Protein AF-A0A356F4P8-F1 (afdb_monomer)

Foldseek 3Di:
DPVVVVVCCVVVVVVVVVVVVVVVVLVVVLVQVQLLVVVCVVCVVVVQPPPPDQWCVVVCVVVVSGDPCWDDPDRAWIQHVQRWTKGWGWPVVDVPIKIKIWTQACHWDADPVRDTFSLRQDLPSQLCCLPPPCLVCLQVWQKKAWDKDCVPPPDDTQIEGRPVNQDDDPHRRSPPDDSVNSSVRSPPGPRNPIRIIIMTMD

Secondary structure (DSSP, 8-state):
--HHHHHHHHHHHHHHHHHHHHHHHHHHHHHHHHHHHHHHHHTHHHHHT-TT-SB-HHHHHHTT-S-TT-EE-SSSEEE-TTS-EEEEEE-TTSSS--EEEEEETT--EE-TTS-EE-TT--HHHHHHHIIIIITTTTTT-SEEEEEE--TTS----PEEE-GGG--STT--BGGG--HHHHHHHHH---TTT--EEEEEE-

Sequence (202 aa):
GVLAIIGVLSVGGIAGYSQAMEKWKVNKLVSEYSLLIHGLIEHYDALLKQTDTSYIAQYVLDLGLVPETWKLFNERYLSDSSNNLVQIFINASSTPYHMTVDFNLGGMTDDDNGNHISSAFSEKTCRKIFSNLVYPLHNLIRYTMVYRSTNGKNDTFTVYTGDAYCHKENSKCLSSITVAEIHNICKTCDKTTQRCNVTIGF

Structure (mmCIF, N/CA/C/O backbone):
data_AF-A0A356F4P8-F1
#
_entry.id   AF-A0A356F4P8-F1
#
loop_
_atom_site.group_PDB
_atom_site.id
_atom_site.type_symbol
_atom_site.label_atom_id
_atom_site.label_alt_id
_atom_site.label_comp_id
_atom_site.label_asym_id
_atom_site.label_entity_id
_atom_site.label_seq_id
_atom_site.pdbx_PDB_ins_code
_atom_site.Cartn_x
_atom_site.Cartn_y
_atom_site.Cartn_z
_atom_site.occupancy
_atom_site.B_iso_or_equiv
_atom_site.auth_seq_id
_atom_site.auth_comp_id
_atom_site.auth_asym_id
_atom_site.auth_atom_id
_atom_site.pdbx_PDB_model_num
ATOM 1 N N . GLY A 1 1 ? -40.749 -16.810 28.997 1.00 53.31 1 GLY A N 1
ATOM 2 C CA . GLY A 1 1 ? -39.554 -17.587 28.610 1.00 53.31 1 GLY A CA 1
ATOM 3 C C . GLY A 1 1 ? -39.099 -17.352 27.175 1.00 53.31 1 GLY A C 1
ATOM 4 O O . GLY A 1 1 ? -37.915 -17.162 26.967 1.00 53.31 1 GLY A O 1
ATOM 5 N N . VAL A 1 2 ? -40.003 -17.346 26.186 1.00 51.69 2 VAL A N 1
ATOM 6 C CA . VAL A 1 2 ? -39.641 -17.385 24.749 1.00 51.69 2 VAL A CA 1
ATOM 7 C C . VAL A 1 2 ? -39.240 -16.021 24.148 1.00 51.69 2 VAL A C 1
ATOM 9 O O . VAL A 1 2 ? -38.419 -15.976 23.237 1.00 51.69 2 VAL A O 1
ATOM 12 N N . LEU A 1 3 ? -39.718 -14.894 24.694 1.00 43.00 3 LEU A N 1
ATOM 13 C CA . LEU A 1 3 ? -39.383 -13.552 24.179 1.00 43.00 3 LEU A CA 1
ATOM 14 C C . LEU A 1 3 ? -37.908 -13.148 24.359 1.00 43.00 3 LEU A C 1
ATOM 16 O O . LEU A 1 3 ? -37.378 -12.406 23.536 1.00 43.00 3 LEU A O 1
ATOM 20 N N . ALA A 1 4 ? -37.223 -13.660 25.386 1.00 53.59 4 ALA A N 1
ATOM 21 C CA . ALA A 1 4 ? -35.813 -13.341 25.629 1.00 53.59 4 ALA A CA 1
ATOM 22 C C . ALA A 1 4 ? -34.875 -13.960 24.573 1.00 53.59 4 ALA A C 1
ATOM 24 O O . ALA A 1 4 ? -33.818 -13.410 24.283 1.00 53.59 4 ALA A O 1
ATOM 25 N N . ILE A 1 5 ? -35.280 -15.071 23.950 1.00 52.00 5 ILE A N 1
ATOM 26 C CA . ILE A 1 5 ? -34.456 -15.810 22.980 1.00 52.00 5 ILE A CA 1
ATOM 27 C C . ILE A 1 5 ? -34.436 -15.095 21.617 1.00 52.00 5 ILE A C 1
ATOM 29 O O . ILE A 1 5 ? -33.407 -15.064 20.943 1.00 52.00 5 ILE A O 1
ATOM 33 N N . ILE A 1 6 ? -35.537 -14.436 21.241 1.00 52.81 6 ILE A N 1
ATOM 34 C CA . ILE A 1 6 ? -35.640 -13.668 19.989 1.00 52.81 6 ILE A CA 1
ATOM 35 C C . ILE A 1 6 ? -34.784 -12.390 20.059 1.00 52.81 6 ILE A C 1
ATOM 37 O O . ILE A 1 6 ? -34.139 -12.022 19.076 1.00 52.81 6 ILE A O 1
ATOM 41 N N . GLY A 1 7 ? -34.702 -11.750 21.233 1.00 52.41 7 GLY A N 1
ATOM 42 C CA . GLY A 1 7 ? -33.840 -10.584 21.470 1.00 52.41 7 GLY A CA 1
ATOM 43 C C . GLY A 1 7 ? -32.343 -10.889 21.327 1.00 52.41 7 GLY A C 1
ATOM 44 O O . GLY A 1 7 ? -31.604 -10.128 20.710 1.00 52.41 7 GLY A O 1
ATOM 45 N N . VAL A 1 8 ? -31.885 -12.040 21.829 1.00 52.69 8 VAL A N 1
ATOM 46 C CA . VAL A 1 8 ? -30.462 -12.425 21.759 1.00 52.69 8 VAL A CA 1
ATOM 47 C C . VAL A 1 8 ? -30.036 -12.796 20.331 1.00 52.69 8 VAL A C 1
ATOM 49 O O . VAL A 1 8 ? -28.946 -12.420 19.899 1.00 52.69 8 VAL A O 1
ATOM 52 N N . LEU A 1 9 ? -30.904 -13.459 19.558 1.00 49.09 9 LEU A N 1
ATOM 53 C CA . LEU A 1 9 ? -30.626 -13.795 18.155 1.00 49.09 9 LEU A CA 1
ATOM 54 C C . LEU A 1 9 ? -30.673 -12.576 17.221 1.00 49.09 9 LEU A C 1
ATOM 56 O O . LEU A 1 9 ? -29.935 -12.535 16.241 1.00 49.09 9 LEU A O 1
ATOM 60 N N . SER A 1 10 ? -31.496 -11.568 17.523 1.00 57.00 10 SER A N 1
ATOM 61 C CA . SER A 1 10 ? -31.601 -10.349 16.708 1.00 57.00 10 SER A CA 1
ATOM 62 C C . SER A 1 10 ? -30.414 -9.408 16.917 1.00 57.00 10 SER A C 1
ATOM 64 O O . SER A 1 10 ? -29.815 -8.963 15.940 1.00 57.00 10 SER A O 1
ATOM 66 N N . VAL A 1 11 ? -29.983 -9.178 18.162 1.00 56.09 11 VAL A N 1
ATOM 67 C CA . VAL A 1 11 ? -28.804 -8.333 18.427 1.00 56.09 11 VAL A CA 1
ATOM 68 C C . VAL A 1 11 ? -27.502 -9.056 18.035 1.00 56.09 11 VAL A C 1
ATOM 70 O O . VAL A 1 11 ? -26.623 -8.450 17.421 1.00 56.09 11 VAL A O 1
ATOM 73 N N . GLY A 1 12 ? -27.398 -10.368 18.290 1.00 57.47 12 GLY A N 1
ATOM 74 C CA . GLY A 1 12 ? -26.256 -11.188 17.863 1.00 57.47 12 GLY A CA 1
ATOM 75 C C . GLY A 1 12 ? -26.178 -11.405 16.344 1.00 57.47 12 GLY A C 1
ATOM 76 O O . GLY A 1 12 ? -25.088 -11.380 15.774 1.00 57.47 12 GLY A O 1
ATOM 77 N N . GLY A 1 13 ? -27.322 -11.554 15.668 1.00 60.69 13 GLY A N 1
ATOM 78 C CA . GLY A 1 13 ? -27.405 -11.725 14.214 1.00 60.69 13 GLY A CA 1
ATOM 79 C C . GLY A 1 13 ? -27.067 -10.456 13.430 1.00 60.69 13 GLY A C 1
ATOM 80 O O . GLY A 1 13 ? -26.344 -10.527 12.437 1.00 60.69 13 GLY A O 1
ATOM 81 N N . ILE A 1 14 ? -27.505 -9.281 13.901 1.00 62.06 14 ILE A N 1
ATOM 82 C CA . ILE A 1 14 ? -27.177 -7.987 13.276 1.00 62.06 14 ILE A CA 1
ATOM 83 C C . ILE A 1 14 ? -25.690 -7.648 13.471 1.00 62.06 14 ILE A C 1
ATOM 85 O O . ILE A 1 14 ? -25.017 -7.242 12.518 1.00 62.06 14 ILE A O 1
ATOM 89 N N . ALA A 1 15 ? -25.141 -7.874 14.671 1.00 62.09 15 ALA A N 1
ATOM 90 C CA . ALA A 1 15 ? -23.712 -7.686 14.930 1.00 62.09 15 ALA A CA 1
ATOM 91 C C . ALA A 1 15 ? -22.844 -8.664 14.115 1.00 62.09 15 ALA A C 1
ATOM 93 O O . ALA A 1 15 ? -21.821 -8.264 13.554 1.00 62.09 15 ALA A O 1
ATOM 94 N N . GLY A 1 16 ? -23.273 -9.925 13.993 1.00 64.19 16 GLY A N 1
ATOM 95 C CA . GLY A 1 16 ? -22.604 -10.937 13.174 1.00 64.19 16 GLY A CA 1
ATOM 96 C C . GLY A 1 16 ? -22.615 -10.601 11.680 1.00 64.19 16 GLY A C 1
ATOM 97 O O . GLY A 1 16 ? -21.578 -10.699 11.023 1.00 64.19 16 GLY A O 1
ATOM 98 N N . TYR A 1 17 ? -23.749 -10.131 11.150 1.00 71.50 17 TYR A N 1
ATOM 99 C CA . TYR A 1 17 ? -23.857 -9.680 9.761 1.00 71.50 17 TYR A CA 1
ATOM 100 C C . TYR A 1 17 ? -22.932 -8.491 9.471 1.00 71.50 17 TYR A C 1
ATOM 102 O O . TYR A 1 17 ? -22.202 -8.510 8.482 1.00 71.50 17 TYR A O 1
ATOM 110 N N . SER A 1 18 ? -22.892 -7.493 10.361 1.00 75.12 18 SER A N 1
ATOM 111 C CA . SER A 1 18 ? -22.002 -6.333 10.220 1.00 75.12 18 SER A CA 1
ATOM 112 C C . SER A 1 18 ? -20.524 -6.747 10.140 1.00 75.12 18 SER A C 1
ATOM 114 O O . SER A 1 18 ? -19.806 -6.334 9.226 1.00 75.12 18 SER A O 1
ATOM 116 N N . GLN A 1 19 ? -20.083 -7.657 11.018 1.00 80.12 19 GLN A N 1
ATOM 117 C CA . GLN A 1 19 ? -18.711 -8.183 10.998 1.00 80.12 19 GLN A CA 1
ATOM 118 C C . GLN A 1 19 ? -18.407 -9.009 9.740 1.00 80.12 19 GLN A C 1
ATOM 120 O O . GLN A 1 19 ? -17.312 -8.905 9.176 1.00 80.12 19 GLN A O 1
ATOM 125 N N . ALA A 1 20 ? -19.360 -9.828 9.286 1.00 81.88 20 ALA A N 1
ATOM 126 C CA . ALA A 1 20 ? -19.217 -10.621 8.068 1.00 81.88 20 ALA A CA 1
ATOM 127 C C . ALA A 1 20 ? -19.108 -9.727 6.825 1.00 81.88 20 ALA A C 1
ATOM 129 O O . ALA A 1 20 ? -18.225 -9.940 5.993 1.00 81.88 20 ALA A O 1
ATOM 130 N N . MET A 1 21 ? -19.934 -8.684 6.738 1.00 85.06 21 MET A N 1
ATOM 131 C CA . MET A 1 21 ? -19.888 -7.702 5.656 1.00 85.06 21 MET A CA 1
ATOM 132 C C . MET A 1 21 ? -18.587 -6.905 5.657 1.00 85.06 21 MET A C 1
ATOM 134 O O . MET A 1 21 ? -17.992 -6.698 4.603 1.00 85.06 21 MET A O 1
ATOM 138 N N . GLU A 1 22 ? -18.098 -6.492 6.824 1.00 87.69 22 GLU A N 1
ATOM 139 C CA . GLU A 1 22 ? -16.803 -5.822 6.937 1.00 87.69 22 GLU A CA 1
ATOM 140 C C . GLU A 1 22 ? -15.661 -6.740 6.471 1.00 87.69 22 GLU A C 1
ATOM 142 O O . GLU A 1 22 ? -14.790 -6.326 5.707 1.00 87.69 22 GLU A O 1
ATOM 147 N N . LYS A 1 23 ? -15.674 -8.017 6.880 1.00 89.38 23 LYS A N 1
ATOM 148 C CA . LYS A 1 23 ? -14.695 -9.014 6.423 1.00 89.38 23 LYS A CA 1
ATOM 149 C C . LYS A 1 23 ? -14.770 -9.222 4.909 1.00 89.38 23 LYS A C 1
ATOM 151 O O . LYS A 1 23 ? -13.725 -9.291 4.266 1.00 89.38 23 LYS A O 1
ATOM 156 N N . TRP A 1 24 ? -15.974 -9.295 4.345 1.00 92.00 24 TRP A N 1
ATOM 157 C CA . TRP A 1 24 ? -16.182 -9.401 2.903 1.00 92.00 24 TRP A CA 1
ATOM 158 C C . TRP A 1 24 ? -15.606 -8.190 2.159 1.00 92.00 24 TRP A C 1
ATOM 160 O O . TRP A 1 24 ? -14.837 -8.386 1.222 1.00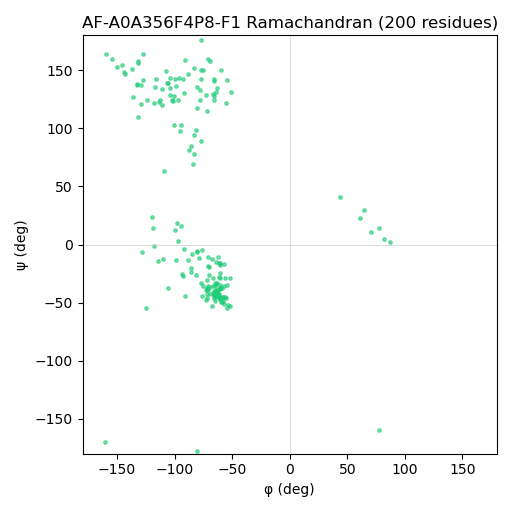 92.00 24 TRP A O 1
ATOM 170 N N . LYS A 1 25 ? -15.878 -6.959 2.620 1.00 92.12 25 LYS A N 1
ATOM 171 C CA . LYS A 1 25 ? -15.332 -5.727 2.020 1.00 92.12 25 LYS A CA 1
ATOM 172 C C . LYS A 1 25 ? -13.805 -5.723 2.016 1.00 92.12 25 LYS A C 1
ATOM 174 O O . LYS A 1 25 ? -13.200 -5.491 0.976 1.00 92.12 25 LYS A O 1
ATOM 179 N N . VAL A 1 26 ? -13.183 -6.034 3.157 1.00 93.88 26 VAL A N 1
ATOM 180 C CA . VAL A 1 26 ? -11.715 -6.078 3.269 1.00 93.88 26 VAL A CA 1
ATOM 181 C C . VAL A 1 26 ? -11.122 -7.160 2.365 1.00 93.88 26 VAL A C 1
ATOM 183 O O . VAL A 1 26 ? -10.128 -6.913 1.691 1.00 93.88 26 VAL A O 1
ATOM 186 N N . ASN A 1 27 ? -11.726 -8.349 2.317 1.00 94.12 27 ASN A N 1
ATOM 187 C CA . ASN A 1 27 ? -11.2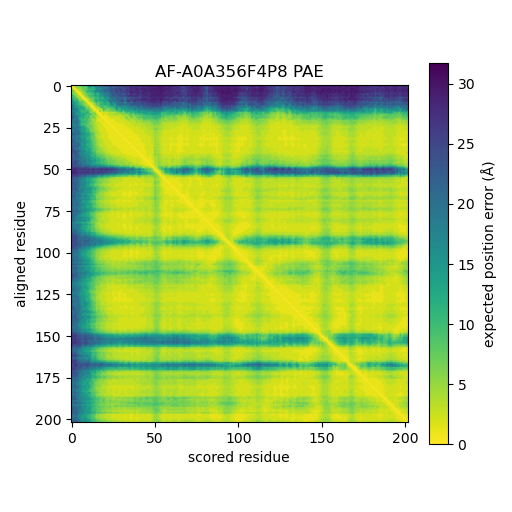41 -9.428 1.456 1.00 94.12 27 ASN A CA 1
ATOM 188 C C . ASN A 1 27 ? -11.378 -9.087 -0.031 1.00 94.12 27 ASN A C 1
ATOM 190 O O . ASN A 1 27 ? -10.452 -9.352 -0.793 1.00 94.12 27 ASN A O 1
ATOM 194 N N . LYS A 1 28 ? -12.509 -8.491 -0.432 1.00 95.75 28 LYS A N 1
ATOM 195 C CA . LYS A 1 28 ? -12.718 -8.011 -1.799 1.00 95.75 28 LYS A CA 1
ATOM 196 C C . LYS A 1 28 ? -11.619 -7.020 -2.172 1.00 95.75 28 LYS A C 1
ATOM 198 O O . LYS A 1 28 ? -10.929 -7.233 -3.156 1.00 95.75 28 LYS A O 1
ATOM 203 N N . LEU A 1 29 ? -11.393 -6.015 -1.331 1.00 96.06 29 LEU A N 1
ATOM 204 C CA . LEU A 1 29 ? -10.384 -4.986 -1.561 1.00 96.06 29 LEU A CA 1
ATOM 205 C C . LEU A 1 29 ? -8.966 -5.560 -1.715 1.00 96.06 29 LEU A C 1
ATOM 207 O O . LEU A 1 29 ? -8.254 -5.214 -2.650 1.00 96.06 29 LEU A O 1
ATOM 211 N N . VAL A 1 30 ? -8.568 -6.494 -0.847 1.00 96.38 30 VAL A N 1
ATOM 212 C CA . VAL A 1 30 ? -7.259 -7.162 -0.956 1.00 96.38 30 VAL A CA 1
ATOM 213 C C . VAL A 1 30 ? -7.144 -7.985 -2.242 1.00 96.38 30 VAL A C 1
ATOM 215 O O . VAL A 1 30 ? -6.064 -8.045 -2.824 1.00 96.38 30 VAL A O 1
ATOM 218 N N . SER A 1 31 ? -8.240 -8.581 -2.719 1.00 96.56 31 SER A N 1
ATOM 219 C CA . SER A 1 31 ? -8.264 -9.261 -4.019 1.00 96.56 31 SER A CA 1
ATOM 220 C C . SER A 1 31 ? -8.051 -8.288 -5.180 1.00 96.56 31 SER A C 1
ATOM 222 O O . SER A 1 31 ? -7.322 -8.615 -6.111 1.00 96.56 31 SER A O 1
ATOM 224 N N . GLU A 1 32 ? -8.655 -7.097 -5.128 1.00 97.62 32 GLU A N 1
ATOM 225 C CA . GLU A 1 32 ? -8.456 -6.046 -6.138 1.00 97.62 32 GLU A CA 1
ATOM 226 C C . GLU A 1 32 ? -7.000 -5.553 -6.141 1.00 97.62 32 GLU A C 1
ATOM 228 O O . GLU A 1 32 ? -6.398 -5.406 -7.200 1.00 97.62 32 GLU A O 1
ATOM 233 N N . TYR A 1 33 ? -6.390 -5.383 -4.963 1.00 97.75 33 TYR A N 1
ATOM 234 C CA . TYR A 1 33 ? -4.969 -5.033 -4.858 1.00 97.75 33 TYR A CA 1
ATOM 235 C C . TYR A 1 33 ? -4.050 -6.146 -5.359 1.00 97.75 33 TYR A C 1
ATOM 237 O O . TYR A 1 33 ? -3.028 -5.858 -5.972 1.00 97.75 33 TYR A O 1
ATOM 245 N N . SER A 1 34 ? -4.401 -7.413 -5.140 1.00 96.50 34 SER A N 1
ATOM 246 C CA . SER A 1 34 ? -3.633 -8.528 -5.697 1.00 96.50 34 SER A CA 1
ATOM 247 C C . SER A 1 34 ? -3.665 -8.537 -7.225 1.00 96.50 34 SER A C 1
ATOM 249 O O . SER A 1 34 ? -2.631 -8.809 -7.828 1.00 96.50 34 SER A O 1
ATOM 251 N N . LEU A 1 35 ? -4.812 -8.219 -7.840 1.00 96.94 35 LEU A N 1
ATOM 252 C CA . LEU A 1 35 ? -4.925 -8.072 -9.294 1.00 96.94 35 LEU A CA 1
ATOM 253 C C . LEU A 1 35 ? -3.989 -6.968 -9.805 1.00 96.94 35 LEU A C 1
ATOM 255 O O . LEU A 1 35 ? -3.178 -7.232 -10.690 1.00 96.94 35 LEU A O 1
ATOM 259 N N . LEU A 1 36 ? -4.037 -5.788 -9.174 1.00 97.69 36 LEU A N 1
ATOM 260 C CA . LEU A 1 36 ? -3.143 -4.671 -9.489 1.00 97.69 36 LEU A CA 1
ATOM 261 C C . LEU A 1 36 ? -1.673 -5.087 -9.412 1.00 97.69 36 LEU A C 1
ATOM 263 O O . LEU A 1 36 ? -0.932 -4.904 -10.371 1.00 97.69 36 LEU A O 1
ATOM 267 N N . ILE A 1 37 ? -1.244 -5.644 -8.277 1.00 97.12 37 ILE A N 1
ATOM 268 C CA . ILE A 1 37 ? 0.164 -5.983 -8.054 1.00 97.12 37 ILE A CA 1
ATOM 269 C C . ILE A 1 37 ? 0.655 -7.030 -9.056 1.00 97.12 37 ILE A C 1
ATOM 271 O O . ILE A 1 37 ? 1.741 -6.866 -9.603 1.00 97.12 37 ILE A O 1
ATOM 275 N N . HIS A 1 38 ? -0.127 -8.075 -9.342 1.00 95.25 38 HIS A N 1
ATOM 276 C CA . HIS A 1 38 ? 0.277 -9.069 -10.337 1.00 95.25 38 HIS A CA 1
ATOM 277 C C . HIS A 1 38 ? 0.390 -8.466 -11.741 1.00 95.25 38 HIS A C 1
ATOM 279 O O . HIS A 1 38 ? 1.382 -8.725 -12.416 1.00 95.25 38 HIS A O 1
ATOM 285 N N . GLY A 1 39 ? -0.555 -7.610 -12.146 1.00 95.12 39 GLY A N 1
ATOM 286 C CA . GLY A 1 39 ? -0.480 -6.910 -13.431 1.00 95.12 39 GLY A CA 1
ATOM 287 C C . GLY A 1 39 ? 0.730 -5.973 -13.528 1.00 95.12 39 GLY A C 1
ATOM 288 O O . GLY A 1 39 ? 1.420 -5.941 -14.544 1.00 95.12 39 GLY A O 1
ATOM 289 N N . LEU A 1 40 ? 1.048 -5.248 -12.451 1.00 94.25 40 LEU A N 1
ATOM 290 C CA . LEU A 1 40 ? 2.242 -4.398 -12.395 1.00 94.25 40 LEU A CA 1
ATOM 291 C C . LEU A 1 40 ? 3.540 -5.206 -12.502 1.00 94.25 40 LEU A C 1
ATOM 293 O O . LEU A 1 40 ? 4.468 -4.763 -13.172 1.00 94.25 40 LEU A O 1
ATOM 297 N N . ILE A 1 41 ? 3.605 -6.377 -11.862 1.00 93.44 41 ILE A N 1
ATOM 298 C CA . ILE A 1 41 ? 4.759 -7.284 -11.951 1.00 93.44 41 ILE A CA 1
ATOM 299 C C . ILE A 1 41 ? 4.899 -7.835 -13.375 1.00 93.44 41 ILE A C 1
ATOM 301 O O . ILE A 1 41 ? 6.002 -7.847 -13.916 1.00 93.44 41 ILE A O 1
ATOM 305 N N . GLU A 1 42 ? 3.799 -8.253 -14.004 1.00 93.50 42 GLU A N 1
ATOM 306 C CA . GLU A 1 42 ? 3.801 -8.778 -15.376 1.00 93.50 42 GLU A CA 1
ATOM 307 C C . GLU A 1 42 ? 4.304 -7.742 -16.393 1.00 93.50 42 GLU A C 1
ATOM 309 O O . GLU A 1 42 ? 5.058 -8.073 -17.309 1.00 93.50 42 GLU A O 1
ATOM 314 N N . HIS A 1 43 ? 3.954 -6.469 -16.198 1.00 90.19 43 HIS A N 1
ATOM 315 C CA . HIS A 1 43 ? 4.353 -5.368 -17.078 1.00 90.19 43 HIS A CA 1
ATOM 316 C C . HIS A 1 43 ? 5.546 -4.547 -16.560 1.00 90.19 43 HIS A C 1
ATOM 318 O O . HIS A 1 43 ? 5.836 -3.479 -17.106 1.00 90.19 43 HIS A O 1
ATOM 324 N N . TYR A 1 44 ? 6.263 -5.031 -15.542 1.00 89.31 44 TYR A N 1
ATOM 325 C CA . TYR A 1 44 ? 7.257 -4.255 -14.793 1.00 89.31 44 TYR A CA 1
ATOM 326 C C . TYR A 1 44 ? 8.325 -3.602 -15.685 1.00 89.31 44 TYR A C 1
ATOM 328 O O . TYR A 1 44 ? 8.511 -2.385 -15.648 1.00 89.31 44 TYR A O 1
ATOM 336 N N . ASP A 1 45 ? 8.974 -4.383 -16.554 1.00 87.12 45 ASP A N 1
ATOM 337 C CA . ASP A 1 45 ? 10.042 -3.891 -17.436 1.00 87.12 45 ASP A CA 1
ATOM 338 C C . ASP A 1 45 ? 9.554 -2.863 -18.463 1.00 87.12 45 ASP A C 1
ATOM 340 O O . ASP A 1 45 ? 10.308 -1.973 -18.866 1.00 87.12 45 ASP A O 1
ATOM 344 N N . ALA A 1 46 ? 8.310 -2.997 -18.929 1.00 85.69 46 ALA A N 1
ATOM 345 C CA . ALA A 1 46 ? 7.712 -2.056 -19.869 1.00 85.69 46 ALA A CA 1
ATOM 346 C C . ALA A 1 46 ? 7.390 -0.731 -19.170 1.00 85.69 46 ALA A C 1
ATOM 348 O O . ALA A 1 46 ? 7.701 0.335 -19.700 1.00 85.69 46 ALA A O 1
ATOM 349 N N . LEU A 1 47 ? 6.840 -0.811 -17.956 1.00 83.88 47 LEU A N 1
ATOM 350 C CA . LEU A 1 47 ? 6.502 0.349 -17.138 1.00 83.88 47 LEU A CA 1
ATOM 351 C C . LEU A 1 47 ? 7.760 1.121 -16.726 1.00 83.88 47 LEU A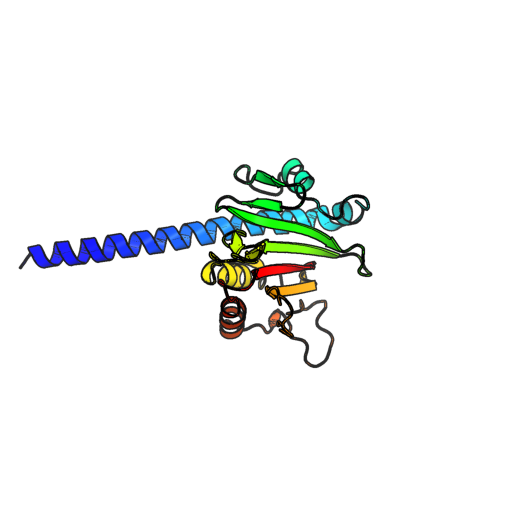 C 1
ATOM 353 O O . LEU A 1 47 ? 7.794 2.335 -16.885 1.00 83.88 47 LEU A O 1
ATOM 357 N N . LEU A 1 48 ? 8.837 0.447 -16.303 1.00 82.31 48 LEU A N 1
ATOM 358 C CA . LEU A 1 48 ? 10.093 1.115 -15.930 1.00 82.31 48 LEU A CA 1
ATOM 359 C C . LEU A 1 48 ? 10.756 1.905 -17.068 1.00 82.31 48 LEU A C 1
ATOM 361 O O . LEU A 1 48 ? 11.482 2.864 -16.806 1.00 82.31 48 LEU A O 1
ATOM 365 N N . LYS A 1 49 ? 10.545 1.500 -18.324 1.00 78.44 49 LYS A N 1
ATOM 366 C CA . LYS A 1 49 ? 11.101 2.186 -19.502 1.00 78.44 49 LYS A CA 1
ATOM 367 C C . LYS A 1 49 ? 10.319 3.440 -19.882 1.00 78.44 49 LYS A C 1
ATOM 369 O O . LYS A 1 49 ? 10.803 4.216 -20.703 1.00 78.44 49 LYS A O 1
ATOM 374 N N . GLN A 1 50 ? 9.139 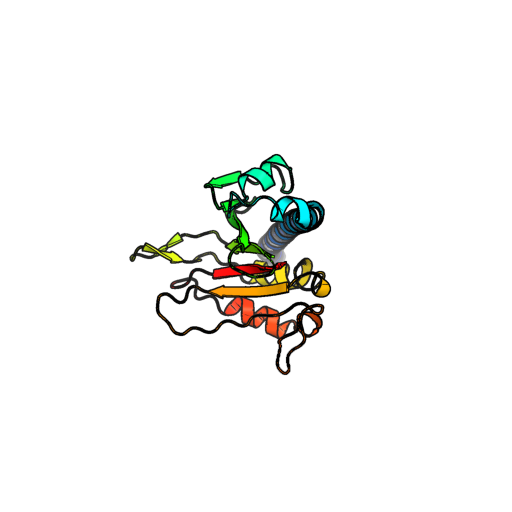3.656 -19.304 1.00 68.81 50 GLN A N 1
ATOM 375 C CA . GLN A 1 50 ? 8.391 4.889 -19.487 1.00 68.81 50 GLN A CA 1
ATOM 376 C C . GLN A 1 50 ? 9.006 6.000 -18.625 1.00 68.81 50 GLN A C 1
ATOM 378 O O . GLN A 1 50 ? 8.654 6.203 -17.467 1.00 68.81 50 GLN A O 1
ATOM 383 N N . THR A 1 51 ? 9.974 6.716 -19.192 1.00 56.69 51 THR A N 1
ATOM 384 C CA . THR A 1 51 ? 10.782 7.722 -18.483 1.00 56.69 51 THR A CA 1
ATOM 385 C C . THR A 1 51 ? 10.109 9.086 -18.318 1.00 56.69 51 THR A C 1
ATOM 387 O O . THR A 1 51 ? 10.654 9.940 -17.624 1.00 56.69 51 THR A O 1
ATOM 390 N N . ASP A 1 52 ? 8.932 9.298 -18.912 1.00 57.38 52 ASP A N 1
ATOM 391 C CA . ASP A 1 52 ? 8.336 10.639 -19.015 1.00 57.38 52 ASP A CA 1
ATOM 392 C C . ASP A 1 52 ? 7.271 10.933 -17.950 1.00 57.38 52 ASP A C 1
ATOM 394 O O . ASP A 1 52 ? 6.905 12.090 -17.742 1.00 57.38 52 ASP A O 1
ATOM 398 N N . THR A 1 53 ? 6.782 9.918 -17.230 1.00 56.91 53 THR A N 1
ATOM 399 C CA . THR A 1 53 ? 5.743 10.101 -16.210 1.00 56.91 53 THR A CA 1
ATOM 400 C C . THR A 1 53 ? 6.122 9.400 -14.918 1.00 56.91 53 THR A C 1
ATOM 402 O O . THR A 1 53 ? 6.078 8.177 -14.823 1.00 56.91 53 THR A O 1
ATOM 405 N N . SER A 1 54 ? 6.446 10.179 -13.881 1.00 71.69 54 SER A N 1
ATOM 406 C CA . SER A 1 54 ? 6.676 9.624 -12.543 1.00 71.69 54 SER A CA 1
ATOM 407 C C . SER A 1 54 ? 5.436 8.915 -11.995 1.00 71.69 54 SER A C 1
ATOM 409 O O . SER A 1 54 ? 5.595 8.025 -11.174 1.00 71.69 54 SER A O 1
ATOM 411 N N . TYR A 1 55 ? 4.228 9.257 -12.459 1.00 81.44 55 TYR A N 1
ATOM 412 C CA . TYR A 1 55 ? 2.960 8.653 -12.041 1.00 81.44 55 TYR A CA 1
ATOM 413 C C . TYR A 1 55 ? 2.267 7.958 -13.213 1.00 81.44 55 TYR A C 1
ATOM 415 O O . TYR A 1 55 ? 2.172 8.536 -14.293 1.00 81.44 55 TYR A O 1
ATOM 423 N N . ILE A 1 56 ? 1.753 6.744 -12.990 1.00 89.06 56 ILE A N 1
ATOM 424 C CA . ILE A 1 56 ? 1.200 5.890 -14.059 1.00 89.06 56 ILE A CA 1
ATOM 425 C C . ILE A 1 56 ? -0.282 5.531 -13.864 1.00 89.06 56 ILE A C 1
ATOM 427 O O . ILE A 1 56 ? -0.759 4.534 -14.396 1.00 89.06 56 ILE A O 1
ATOM 431 N N . ALA A 1 57 ? -1.031 6.340 -13.107 1.00 92.88 57 ALA A N 1
ATOM 432 C CA . ALA A 1 57 ? -2.425 6.050 -12.752 1.00 92.88 57 ALA A CA 1
ATOM 433 C C . ALA A 1 57 ? -3.327 5.809 -13.980 1.00 92.88 57 ALA A C 1
ATOM 435 O O . ALA A 1 57 ? -4.052 4.818 -14.016 1.00 92.88 57 ALA A O 1
ATOM 436 N N . GLN A 1 58 ? -3.244 6.662 -15.008 1.00 91.31 58 GLN A N 1
ATOM 437 C CA . GLN A 1 58 ? -4.033 6.489 -16.234 1.00 91.31 58 GLN A CA 1
ATOM 438 C C . GLN A 1 58 ? -3.653 5.204 -16.988 1.00 91.31 58 GLN A C 1
ATOM 440 O O . GLN A 1 58 ? -4.535 4.444 -17.368 1.00 91.31 58 GLN A O 1
ATOM 445 N N . TYR A 1 59 ? -2.356 4.903 -17.116 1.00 90.25 59 TYR A N 1
ATOM 446 C CA . TYR A 1 59 ? -1.885 3.680 -17.779 1.00 90.25 59 TYR A CA 1
ATOM 447 C C . TYR A 1 59 ? -2.391 2.407 -17.095 1.00 90.25 59 TYR A C 1
ATOM 449 O O . TYR A 1 59 ? -2.756 1.449 -17.769 1.00 90.25 59 TYR A O 1
ATOM 457 N N . VAL A 1 60 ? -2.453 2.400 -15.760 1.00 93.31 60 VAL A N 1
ATOM 458 C CA . VAL A 1 60 ? -3.001 1.275 -14.985 1.00 93.31 60 VAL A CA 1
ATOM 459 C C . VAL A 1 60 ? -4.475 1.016 -15.331 1.00 93.31 60 VAL A C 1
ATOM 461 O O . VAL A 1 60 ? -4.877 -0.146 -15.409 1.00 93.31 60 VAL A O 1
ATOM 464 N N . LEU A 1 61 ? -5.268 2.069 -15.568 1.00 94.31 61 LEU A N 1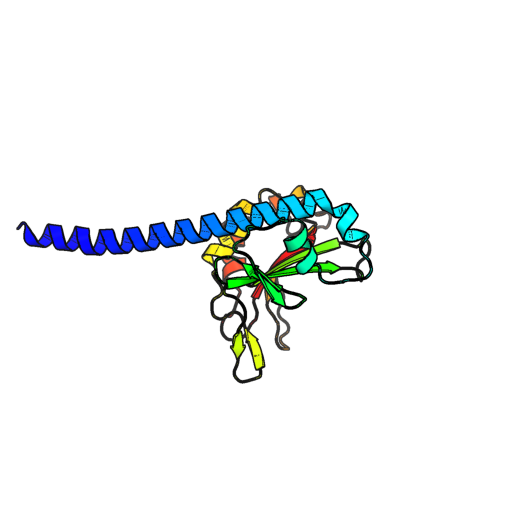
ATOM 465 C CA . LEU A 1 61 ? -6.661 1.944 -16.018 1.00 94.31 61 LEU A CA 1
ATOM 466 C C . LEU A 1 61 ? -6.752 1.484 -17.474 1.00 94.31 61 LEU A C 1
ATOM 468 O O . LEU A 1 61 ? -7.513 0.566 -17.765 1.00 94.31 61 LEU A O 1
ATOM 472 N N . ASP A 1 62 ? -5.966 2.086 -18.366 1.00 91.69 62 ASP A N 1
ATOM 473 C CA . ASP A 1 62 ? -6.002 1.792 -19.805 1.00 91.69 62 ASP A CA 1
ATOM 474 C C . ASP A 1 62 ? -5.597 0.342 -20.110 1.00 91.69 62 ASP A C 1
ATOM 476 O O . ASP A 1 62 ? -6.135 -0.283 -21.023 1.00 91.69 62 ASP A O 1
ATOM 480 N N . LEU A 1 63 ? -4.677 -0.213 -19.316 1.00 91.88 63 LEU A N 1
ATOM 481 C CA . LEU A 1 63 ? -4.260 -1.615 -19.387 1.00 91.88 63 LEU A CA 1
ATOM 482 C C . LEU A 1 63 ? -5.227 -2.578 -18.678 1.00 91.88 63 LEU A C 1
ATOM 484 O O . LEU A 1 63 ? -5.034 -3.790 -18.748 1.00 91.88 63 LEU A O 1
ATOM 488 N N . GLY A 1 64 ? -6.247 -2.074 -17.979 1.00 94.81 64 GLY A N 1
ATOM 489 C CA . GLY A 1 64 ? -7.203 -2.908 -17.251 1.00 94.81 64 GLY A CA 1
ATOM 490 C C . GLY A 1 64 ? -6.580 -3.691 -16.090 1.00 94.81 64 GLY A C 1
ATOM 491 O O . GLY A 1 64 ? -7.056 -4.775 -15.759 1.00 94.81 64 GLY A O 1
ATOM 492 N N . LEU A 1 65 ? -5.522 -3.165 -15.455 1.00 95.69 65 LEU A N 1
ATOM 493 C CA . LEU A 1 65 ? -4.831 -3.848 -14.344 1.00 95.69 65 LEU A CA 1
ATOM 494 C C . LEU A 1 65 ? -5.612 -3.780 -13.023 1.00 95.69 65 LEU A C 1
ATOM 496 O O . LEU A 1 65 ? -5.206 -4.354 -12.014 1.00 95.69 65 LEU A O 1
ATOM 500 N N . VAL A 1 66 ? -6.727 -3.056 -13.008 1.00 97.38 66 VAL A N 1
ATOM 501 C CA . VAL A 1 66 ? -7.624 -2.893 -11.864 1.00 97.38 66 VAL A CA 1
ATOM 502 C C . VAL A 1 66 ? -9.067 -3.133 -12.305 1.00 97.38 66 VAL A C 1
ATOM 504 O O . VAL A 1 66 ? -9.380 -2.984 -13.486 1.00 97.38 66 VAL A O 1
ATOM 507 N N . PRO A 1 67 ? -9.979 -3.482 -11.382 1.00 96.69 67 PRO A N 1
ATOM 508 C CA . PRO A 1 67 ? -11.392 -3.614 -11.717 1.00 96.69 67 PRO A CA 1
ATOM 509 C C . PRO A 1 67 ? -11.983 -2.303 -12.248 1.00 96.69 67 PRO A C 1
ATOM 511 O O . PRO A 1 67 ? -11.637 -1.228 -11.764 1.00 96.69 67 PRO A O 1
ATOM 514 N N . GLU A 1 68 ? -12.993 -2.396 -13.116 1.00 95.12 68 GLU A N 1
ATOM 515 C CA . GLU A 1 68 ? -13.725 -1.242 -13.678 1.00 95.12 68 GLU A CA 1
ATOM 516 C C . GLU A 1 68 ? -14.369 -0.326 -12.621 1.00 95.12 68 GLU A C 1
ATOM 518 O O . GLU A 1 68 ? -14.757 0.806 -12.903 1.00 95.12 68 GLU A O 1
ATOM 523 N N . THR A 1 69 ? -14.513 -0.805 -11.382 1.00 96.12 69 THR A N 1
ATOM 524 C CA . THR A 1 69 ? -15.014 0.010 -10.271 1.00 96.12 69 THR A CA 1
ATOM 525 C C . THR A 1 69 ? -14.019 1.074 -9.812 1.00 96.12 69 THR A C 1
ATOM 527 O O . THR A 1 69 ? -14.422 1.997 -9.104 1.00 96.12 69 THR A O 1
ATOM 530 N N . TRP A 1 70 ? -12.738 0.933 -10.159 1.00 98.00 70 TRP A N 1
ATOM 531 C CA . TRP A 1 70 ? -11.702 1.917 -9.861 1.00 98.00 70 TRP A CA 1
ATOM 532 C C . TRP A 1 70 ? -11.801 3.101 -10.816 1.00 98.00 70 TRP A C 1
ATOM 534 O O . TRP A 1 70 ? -12.236 2.973 -11.957 1.00 98.00 70 TRP A O 1
ATOM 544 N N . LYS A 1 71 ? -11.406 4.281 -10.340 1.00 97.12 71 LYS A N 1
ATOM 545 C CA . LYS A 1 71 ? -11.515 5.527 -11.104 1.00 97.12 71 LYS A CA 1
ATOM 546 C C . LYS A 1 71 ? -10.263 6.365 -10.951 1.00 97.12 71 LYS A C 1
ATOM 548 O O . LYS A 1 71 ? -9.629 6.343 -9.898 1.00 97.12 71 LYS A O 1
ATOM 553 N N . LEU A 1 72 ? -9.953 7.161 -11.968 1.00 96.56 72 LEU A N 1
ATOM 554 C CA . LEU A 1 72 ? -8.948 8.206 -11.838 1.00 96.56 72 LEU A CA 1
ATOM 555 C C . LEU A 1 72 ? -9.451 9.253 -10.838 1.00 96.56 72 LEU A C 1
ATOM 557 O O . LEU A 1 72 ? -10.549 9.787 -11.001 1.00 96.56 72 LEU A O 1
ATOM 561 N N . PHE A 1 73 ? -8.667 9.525 -9.797 1.00 95.00 73 PHE A N 1
ATOM 562 C CA . PHE A 1 73 ? -8.945 10.610 -8.855 1.00 95.00 73 PHE A CA 1
ATOM 563 C C . PHE A 1 73 ? -8.263 11.905 -9.314 1.00 95.00 73 PHE A C 1
ATOM 565 O O . PHE A 1 73 ? -8.879 12.966 -9.318 1.00 95.00 73 PHE A O 1
ATOM 572 N N . ASN A 1 74 ? -7.003 11.805 -9.742 1.00 92.81 74 ASN A N 1
ATOM 573 C CA . ASN A 1 74 ? -6.234 12.846 -10.432 1.00 92.81 74 ASN A CA 1
ATOM 574 C C . ASN A 1 74 ? -5.054 12.195 -11.178 1.00 92.81 74 ASN A C 1
ATOM 576 O O . ASN A 1 74 ? -4.983 10.970 -11.242 1.00 92.81 74 ASN A O 1
ATOM 580 N N . GLU A 1 75 ? -4.100 12.973 -11.704 1.00 90.12 75 GLU A N 1
ATOM 581 C CA . GLU A 1 75 ? -2.976 12.415 -12.470 1.00 90.12 75 GLU A CA 1
ATOM 582 C C . GLU A 1 75 ? -2.071 11.457 -11.670 1.00 90.12 75 GLU A C 1
ATOM 584 O O . GLU A 1 75 ? -1.296 10.700 -12.255 1.00 90.12 75 GLU A O 1
ATOM 589 N N . ARG A 1 76 ? -2.163 11.469 -10.333 1.00 91.50 76 ARG A N 1
ATOM 590 C CA . ARG A 1 76 ? -1.319 10.675 -9.429 1.00 91.50 76 ARG A CA 1
ATOM 591 C C . ARG A 1 76 ? -2.040 9.488 -8.807 1.00 91.50 76 ARG A C 1
ATOM 593 O O . ARG A 1 76 ? -1.414 8.451 -8.600 1.00 91.50 76 ARG A O 1
ATOM 600 N N . TYR A 1 77 ? -3.314 9.653 -8.461 1.00 95.25 77 TYR A N 1
ATOM 601 C CA . TYR A 1 77 ? -4.053 8.688 -7.650 1.00 95.25 77 TYR A CA 1
ATOM 602 C C . TYR A 1 77 ? -5.213 8.054 -8.414 1.00 95.25 77 TYR A C 1
ATOM 604 O O . TYR A 1 77 ? -5.971 8.718 -9.124 1.00 95.25 77 TYR A O 1
ATOM 612 N N . LEU A 1 78 ? -5.403 6.766 -8.155 1.00 97.44 78 LEU A N 1
ATOM 613 C CA . LEU A 1 78 ? -6.636 6.037 -8.402 1.00 97.44 78 LEU A CA 1
ATOM 614 C C . LEU A 1 78 ? -7.466 5.992 -7.119 1.00 97.44 78 LEU A C 1
ATOM 616 O O . LEU A 1 78 ? -6.917 5.843 -6.030 1.00 97.44 78 LEU A O 1
ATOM 620 N N . SER A 1 79 ? -8.783 6.08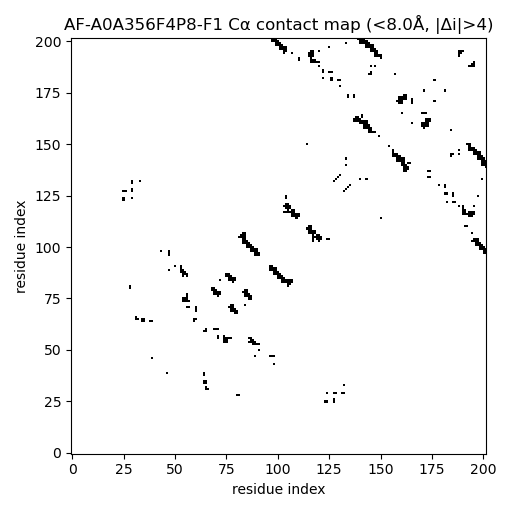9 -7.249 1.00 97.44 79 SER A N 1
ATOM 621 C CA . SER A 1 79 ? -9.734 5.756 -6.191 1.00 97.44 79 SER A CA 1
ATOM 622 C C . SER A 1 79 ? -10.239 4.338 -6.414 1.00 97.44 79 SER A C 1
ATOM 624 O O . SER A 1 79 ? -10.780 4.039 -7.481 1.00 97.44 79 SER A O 1
ATOM 626 N N . ASP A 1 80 ? -10.090 3.476 -5.413 1.00 96.88 80 ASP A N 1
ATOM 627 C CA . ASP A 1 80 ? -10.594 2.104 -5.479 1.00 96.88 80 ASP A CA 1
ATOM 628 C C . ASP A 1 80 ? -12.097 1.996 -5.169 1.00 96.88 80 ASP A C 1
ATOM 630 O O . ASP A 1 80 ? -12.787 2.988 -4.913 1.00 96.88 80 ASP A O 1
ATOM 634 N N . SER A 1 81 ? -12.614 0.762 -5.161 1.00 95.12 81 SER A N 1
ATOM 635 C CA . SER A 1 81 ? -14.028 0.459 -4.904 1.00 95.12 81 SER A CA 1
ATOM 636 C C . SER A 1 81 ? -14.531 0.856 -3.506 1.00 95.12 81 SER A C 1
ATOM 638 O O . SER A 1 81 ? -15.737 0.818 -3.252 1.00 95.12 81 SER A O 1
ATOM 640 N N . SER A 1 82 ? -13.628 1.215 -2.591 1.00 94.31 82 SER A N 1
ATOM 641 C CA . SER A 1 82 ? -13.906 1.635 -1.215 1.00 94.31 82 SER A CA 1
ATOM 642 C C . SER A 1 82 ? -13.435 3.068 -0.922 1.00 94.31 82 SER A C 1
ATOM 644 O O . SER A 1 82 ? -13.397 3.457 0.244 1.00 94.31 82 SER A O 1
ATOM 646 N N . ASN A 1 83 ? -13.121 3.855 -1.958 1.00 94.06 83 ASN A N 1
ATOM 647 C CA . ASN A 1 83 ? -12.594 5.222 -1.874 1.00 94.06 83 ASN A CA 1
ATOM 648 C C . ASN A 1 83 ? -11.236 5.348 -1.158 1.00 94.06 83 ASN A C 1
ATOM 650 O O . ASN A 1 83 ? -10.899 6.425 -0.664 1.00 94.06 83 ASN A O 1
ATOM 654 N N . ASN A 1 84 ? -10.437 4.278 -1.091 1.00 96.31 84 ASN A N 1
ATOM 655 C CA . ASN A 1 84 ? -9.025 4.444 -0.746 1.00 96.31 84 ASN A CA 1
ATOM 656 C C . ASN A 1 84 ? -8.282 5.005 -1.961 1.00 96.31 84 ASN A C 1
ATOM 658 O O . ASN A 1 84 ? -8.652 4.731 -3.105 1.00 96.31 84 ASN A O 1
ATOM 662 N N . LEU A 1 85 ? -7.216 5.765 -1.706 1.00 96.94 85 LEU A N 1
ATOM 663 C CA . LEU A 1 85 ? -6.406 6.357 -2.767 1.00 96.94 85 LEU A CA 1
ATOM 664 C C . LEU A 1 85 ? -5.129 5.548 -2.972 1.00 96.94 85 LEU A C 1
ATOM 666 O O . LEU A 1 85 ? -4.333 5.381 -2.045 1.00 96.94 85 LEU A O 1
ATOM 670 N N . VAL A 1 86 ? -4.920 5.077 -4.195 1.00 97.56 86 VAL A N 1
ATOM 671 C CA . VAL A 1 86 ? -3.766 4.268 -4.587 1.00 97.56 86 VAL A CA 1
ATOM 672 C C . VAL A 1 86 ? -2.901 5.061 -5.551 1.00 97.56 86 VAL A C 1
ATOM 674 O O . VAL A 1 86 ? -3.383 5.538 -6.575 1.00 97.56 86 VAL A O 1
ATOM 677 N N . GLN A 1 87 ? -1.625 5.212 -5.219 1.00 95.31 87 GLN A N 1
ATOM 678 C CA . GLN A 1 87 ? -0.638 5.870 -6.069 1.00 95.31 87 GLN A CA 1
ATOM 679 C C . GLN A 1 87 ? 0.354 4.839 -6.575 1.00 95.31 87 GLN A C 1
ATOM 681 O O . GLN A 1 87 ? 0.861 4.043 -5.789 1.00 95.31 87 GLN A O 1
ATOM 686 N N . ILE A 1 88 ? 0.653 4.882 -7.870 1.00 94.44 88 ILE A N 1
ATOM 687 C CA . ILE A 1 88 ? 1.676 4.043 -8.485 1.00 94.44 88 ILE A CA 1
ATOM 688 C C . ILE A 1 88 ? 2.673 4.958 -9.178 1.00 94.44 88 ILE A C 1
ATOM 690 O O . ILE A 1 88 ? 2.287 5.791 -10.007 1.00 94.44 88 ILE A O 1
ATOM 694 N N . PHE A 1 89 ? 3.943 4.823 -8.814 1.00 91.38 89 PHE A N 1
ATOM 695 C CA . PHE A 1 89 ? 4.996 5.681 -9.327 1.00 91.38 89 PHE A CA 1
ATOM 696 C C . PHE A 1 89 ? 6.322 4.956 -9.503 1.00 91.38 89 PHE A C 1
ATOM 698 O O . PHE A 1 89 ? 6.611 3.962 -8.837 1.00 91.38 89 PHE A O 1
ATOM 705 N N . ILE A 1 90 ? 7.135 5.482 -10.413 1.00 89.12 90 ILE A N 1
ATOM 706 C CA . ILE A 1 90 ? 8.478 4.983 -10.694 1.00 89.12 90 ILE A CA 1
ATOM 707 C C . ILE A 1 90 ? 9.480 5.913 -10.020 1.00 89.12 90 ILE A C 1
ATOM 709 O O . ILE A 1 90 ? 9.501 7.122 -10.258 1.00 89.12 90 ILE A O 1
ATOM 713 N N . ASN A 1 91 ? 10.341 5.345 -9.182 1.00 83.62 91 ASN A N 1
ATOM 714 C CA . ASN A 1 91 ? 11.391 6.083 -8.493 1.00 83.62 91 ASN A CA 1
ATOM 715 C C . ASN A 1 91 ? 12.608 6.247 -9.404 1.00 83.62 91 ASN A C 1
ATOM 717 O O . ASN A 1 91 ? 13.622 5.568 -9.240 1.00 83.62 91 ASN A O 1
ATOM 721 N N . ALA A 1 92 ? 12.521 7.188 -10.344 1.00 77.94 92 ALA A N 1
ATOM 722 C CA . ALA A 1 92 ? 13.612 7.502 -11.268 1.00 77.94 92 ALA A CA 1
ATOM 723 C C . ALA A 1 92 ? 14.846 8.137 -10.583 1.00 77.94 92 ALA A C 1
ATOM 725 O O . ALA A 1 92 ? 15.917 8.223 -11.175 1.00 77.94 92 ALA A O 1
ATOM 726 N N . SER A 1 93 ? 14.726 8.569 -9.323 1.00 75.06 93 SER A N 1
ATOM 727 C CA . SER A 1 93 ? 15.848 9.121 -8.546 1.00 75.06 93 SER A CA 1
ATOM 728 C C . SER A 1 93 ? 16.700 8.055 -7.842 1.00 75.06 93 SER A C 1
ATOM 730 O O . SER A 1 93 ? 17.727 8.391 -7.258 1.00 75.06 93 SER A O 1
ATOM 732 N N . SER A 1 94 ? 16.277 6.785 -7.845 1.00 71.31 94 SER A N 1
ATOM 733 C CA . SER A 1 94 ? 17.010 5.665 -7.233 1.00 71.31 94 SER A CA 1
ATOM 734 C C . SER A 1 94 ? 17.699 4.827 -8.304 1.00 71.31 94 SER A C 1
ATOM 736 O O . SER A 1 94 ? 17.136 4.630 -9.367 1.00 71.31 94 SER A O 1
ATOM 738 N N . THR A 1 95 ? 18.896 4.297 -8.051 1.00 73.56 95 THR A N 1
ATOM 739 C CA . THR A 1 95 ? 19.562 3.365 -8.977 1.00 73.56 95 THR A CA 1
ATOM 740 C C . THR A 1 95 ? 19.683 1.969 -8.343 1.00 73.56 95 THR A C 1
ATOM 742 O O . THR A 1 95 ? 20.248 1.839 -7.254 1.00 73.56 95 THR A O 1
ATOM 745 N N . PRO A 1 96 ? 19.142 0.906 -8.977 1.00 78.06 96 PRO A N 1
ATOM 746 C CA . PRO A 1 96 ? 18.297 0.924 -10.181 1.00 78.06 96 PRO A CA 1
ATOM 747 C C . PRO A 1 96 ? 16.912 1.540 -9.911 1.00 78.06 96 PRO A C 1
ATOM 749 O O . PRO A 1 96 ? 16.469 1.539 -8.757 1.00 78.06 96 PRO A O 1
ATOM 752 N N . TYR A 1 97 ? 16.249 2.023 -10.974 1.00 85.12 97 TYR A N 1
ATOM 753 C CA . TYR A 1 97 ? 14.849 2.461 -10.919 1.00 85.12 97 TYR A CA 1
ATOM 754 C C . TYR A 1 97 ? 13.982 1.334 -10.370 1.00 85.12 97 TYR A C 1
ATOM 756 O O . TYR A 1 97 ? 14.203 0.161 -10.677 1.00 85.12 97 TYR A O 1
ATOM 764 N N . HIS A 1 98 ? 13.007 1.701 -9.551 1.00 86.44 98 HIS A N 1
ATOM 765 C CA . HIS A 1 98 ? 12.134 0.747 -8.884 1.00 86.44 98 HIS A CA 1
ATOM 766 C C . HIS A 1 98 ? 10.721 1.312 -8.789 1.00 86.44 98 HIS A C 1
ATOM 768 O O . HIS A 1 98 ? 10.524 2.532 -8.700 1.00 86.44 98 HIS A O 1
ATOM 774 N N . MET A 1 99 ? 9.727 0.434 -8.828 1.00 91.69 99 MET A N 1
ATOM 775 C CA . MET A 1 99 ? 8.324 0.837 -8.771 1.00 91.69 99 MET A CA 1
ATOM 776 C C . MET A 1 99 ? 7.873 0.922 -7.316 1.00 91.69 99 MET A C 1
ATOM 778 O O . MET A 1 99 ? 8.336 0.174 -6.459 1.00 91.69 99 MET A O 1
ATOM 782 N N . THR A 1 100 ? 6.969 1.843 -7.002 1.00 93.56 100 THR A N 1
ATOM 783 C CA . THR A 1 100 ? 6.331 1.920 -5.688 1.00 93.56 100 THR A CA 1
ATOM 784 C C . THR A 1 100 ? 4.832 2.087 -5.817 1.00 93.56 100 THR A C 1
ATOM 786 O O . THR A 1 100 ? 4.341 2.850 -6.648 1.00 93.56 100 THR A O 1
ATOM 789 N N . VAL A 1 101 ? 4.123 1.360 -4.961 1.00 96.56 101 VAL A N 1
ATOM 790 C CA . VAL A 1 101 ? 2.678 1.427 -4.801 1.00 96.56 101 VAL A CA 1
ATOM 791 C C . VAL A 1 101 ? 2.368 1.875 -3.378 1.00 96.56 101 VAL A C 1
ATOM 793 O O . VAL A 1 101 ? 2.767 1.214 -2.418 1.00 96.56 101 VAL A O 1
ATOM 796 N N . ASP A 1 102 ? 1.639 2.980 -3.250 1.00 95.81 102 ASP A N 1
ATOM 797 C CA . ASP A 1 102 ? 1.177 3.524 -1.975 1.00 95.81 102 ASP A CA 1
ATOM 798 C C . ASP A 1 102 ? -0.338 3.383 -1.841 1.00 95.81 102 ASP A C 1
ATOM 800 O O . ASP A 1 102 ? -1.101 3.963 -2.613 1.00 95.81 102 ASP A O 1
ATOM 804 N N . PHE A 1 103 ? -0.777 2.665 -0.807 1.00 97.31 103 PHE A N 1
ATOM 805 C CA . PHE A 1 103 ? -2.185 2.500 -0.452 1.00 97.31 103 PHE A CA 1
ATOM 806 C C . PHE A 1 103 ? -2.555 3.432 0.710 1.00 97.31 103 PHE A C 1
ATOM 808 O O . PHE A 1 103 ? -2.254 3.146 1.874 1.00 97.31 103 PHE A O 1
ATOM 815 N N . ASN A 1 104 ? -3.237 4.539 0.411 1.00 95.38 104 ASN A N 1
ATOM 816 C CA . ASN A 1 104 ? -3.780 5.477 1.400 1.00 95.38 104 ASN A CA 1
ATOM 817 C C . ASN A 1 104 ? -5.159 4.969 1.843 1.00 95.38 104 ASN A C 1
ATOM 819 O O . ASN A 1 104 ? -6.198 5.321 1.275 1.00 95.38 104 ASN A O 1
ATOM 823 N N . LEU A 1 105 ? -5.146 4.065 2.824 1.00 94.38 105 LEU A N 1
ATOM 824 C CA . LEU A 1 105 ? -6.344 3.403 3.338 1.00 94.38 105 LEU A CA 1
ATOM 825 C C . LEU A 1 105 ? -7.248 4.418 4.049 1.00 94.38 105 LEU A C 1
ATOM 827 O O . LEU A 1 105 ? -6.790 5.138 4.929 1.00 94.38 105 LEU A O 1
ATOM 831 N N . GLY A 1 106 ? -8.529 4.450 3.694 1.00 89.44 106 GLY A N 1
ATOM 832 C CA . GLY A 1 106 ? -9.490 5.455 4.148 1.00 89.44 106 GLY A CA 1
ATOM 833 C C . GLY A 1 106 ? -9.440 6.771 3.365 1.00 89.44 106 GLY A C 1
ATOM 834 O O . GLY A 1 106 ? -10.142 7.708 3.732 1.00 89.44 106 GLY A O 1
ATOM 835 N N . GLY A 1 107 ? -8.630 6.847 2.306 1.00 89.62 107 GLY A N 1
ATOM 836 C CA . GLY A 1 107 ? -8.427 8.066 1.529 1.00 89.62 107 GLY A CA 1
ATOM 837 C C . GLY A 1 107 ? -7.497 9.060 2.229 1.00 89.62 107 GLY A C 1
ATOM 838 O O . GLY A 1 107 ? -6.688 8.694 3.085 1.00 89.62 107 GLY A O 1
ATOM 839 N N . MET A 1 108 ? -7.593 10.325 1.829 1.00 89.31 108 MET A N 1
ATOM 840 C CA . MET A 1 108 ? -6.871 11.438 2.443 1.00 89.31 108 MET A CA 1
ATOM 841 C C . MET A 1 108 ? -7.846 12.582 2.697 1.00 89.31 108 MET A C 1
ATOM 843 O O . MET A 1 108 ? -8.682 12.888 1.848 1.00 89.31 108 MET A O 1
ATOM 847 N N . THR A 1 109 ? -7.725 13.200 3.863 1.00 90.88 109 THR A N 1
ATOM 848 C CA . THR A 1 109 ? -8.441 14.422 4.244 1.00 90.88 109 THR A CA 1
ATOM 849 C C . THR A 1 109 ? -7.427 15.449 4.722 1.00 90.88 109 THR A C 1
ATOM 851 O O . THR A 1 109 ? -6.311 15.069 5.064 1.00 90.88 109 THR A O 1
ATOM 854 N N . ASP A 1 110 ? -7.810 16.716 4.798 1.00 90.81 110 ASP A N 1
ATOM 855 C CA . ASP A 1 110 ? -6.943 17.765 5.337 1.00 90.81 110 ASP A CA 1
ATOM 856 C C . ASP A 1 110 ? -7.322 18.084 6.785 1.00 90.81 110 ASP A C 1
ATOM 858 O O . ASP A 1 110 ? -8.502 18.043 7.145 1.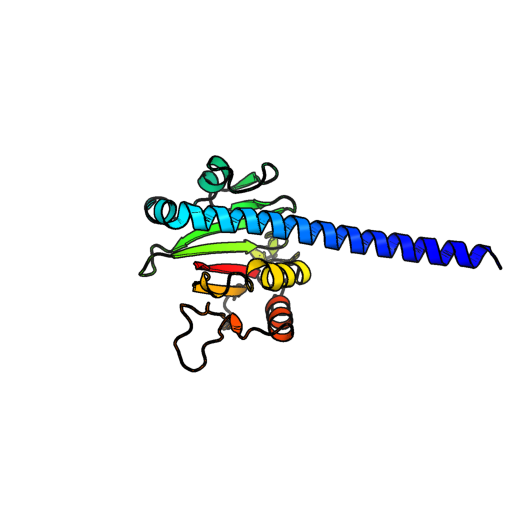00 90.81 110 ASP A O 1
ATOM 862 N N . ASP A 1 111 ? -6.320 18.356 7.622 1.00 87.56 111 ASP A N 1
ATOM 863 C CA . ASP A 1 111 ? -6.524 18.973 8.933 1.00 87.56 111 ASP A CA 1
ATOM 864 C C . ASP A 1 111 ? -6.777 20.489 8.801 1.00 87.56 111 ASP A C 1
ATOM 866 O O . ASP A 1 111 ? -6.682 21.067 7.715 1.00 87.56 111 ASP A O 1
ATOM 870 N N . ASP A 1 112 ? -7.065 21.157 9.920 1.00 88.69 112 ASP A N 1
ATOM 871 C CA . ASP A 1 112 ? -7.330 22.606 9.950 1.00 88.69 112 ASP A CA 1
ATOM 872 C C . ASP A 1 112 ? -6.146 23.461 9.450 1.00 88.69 112 ASP A C 1
ATOM 874 O O . ASP A 1 112 ? -6.322 24.629 9.104 1.00 88.69 112 ASP A O 1
ATOM 878 N N . ASN A 1 113 ? -4.936 22.893 9.400 1.00 85.69 113 ASN A N 1
ATOM 879 C CA . ASN A 1 113 ? -3.721 23.553 8.925 1.00 85.69 113 ASN A CA 1
ATOM 880 C C . ASN A 1 113 ? -3.404 23.222 7.455 1.00 85.69 113 ASN A C 1
ATOM 882 O O . ASN A 1 113 ? -2.372 23.658 6.943 1.00 85.69 113 ASN A O 1
ATOM 886 N N . GLY A 1 114 ? -4.260 22.451 6.776 1.00 86.31 114 GLY A N 1
ATOM 887 C CA . GLY A 1 114 ? -4.059 22.012 5.396 1.00 86.31 114 GLY A CA 1
ATOM 888 C C . GLY A 1 114 ? -3.063 20.858 5.237 1.00 86.31 114 GLY A C 1
ATOM 889 O O . GLY A 1 114 ? -2.609 20.601 4.123 1.00 86.31 114 GLY A O 1
ATOM 890 N N . ASN A 1 115 ? -2.692 20.165 6.318 1.00 87.75 115 ASN A N 1
ATOM 891 C CA . ASN A 1 115 ? -1.876 18.958 6.221 1.00 87.75 115 ASN A CA 1
ATOM 892 C C . ASN A 1 115 ? -2.753 17.764 5.855 1.00 87.75 115 ASN A C 1
ATOM 894 O O . ASN A 1 115 ? -3.783 17.524 6.485 1.00 87.75 115 ASN A O 1
ATOM 898 N N . HIS A 1 116 ? -2.283 16.939 4.921 1.00 89.12 116 HIS A N 1
ATOM 899 C CA . HIS A 1 116 ? -2.925 15.662 4.644 1.00 89.12 116 HIS A CA 1
ATOM 900 C C . HIS A 1 116 ? -2.843 14.733 5.864 1.00 89.12 116 HIS A C 1
ATOM 902 O O . HIS A 1 116 ? -1.762 14.496 6.412 1.00 89.12 116 HIS A O 1
ATOM 908 N N . ILE A 1 117 ? -3.980 14.151 6.232 1.00 91.56 117 ILE A N 1
ATOM 909 C CA . ILE A 1 117 ? -4.143 13.158 7.292 1.00 91.56 117 ILE A CA 1
ATOM 910 C C . ILE A 1 117 ? -4.964 11.961 6.801 1.00 91.56 117 ILE A C 1
ATOM 912 O O . ILE A 1 117 ? -5.765 12.052 5.866 1.00 91.56 117 ILE A O 1
ATOM 916 N N . SER A 1 118 ? -4.783 10.816 7.457 1.00 91.88 118 SER A N 1
ATOM 917 C CA . SER A 1 118 ? -5.505 9.574 7.158 1.00 91.88 118 SER A CA 1
ATOM 918 C C . SER A 1 118 ? -6.498 9.237 8.271 1.00 91.88 118 SER A C 1
ATOM 920 O O . SER A 1 118 ? -6.392 8.207 8.940 1.00 91.88 118 SER A O 1
ATOM 922 N N . SER A 1 119 ? -7.490 10.113 8.455 1.00 91.00 119 SER A N 1
ATOM 923 C CA . SER A 1 119 ? -8.509 10.025 9.515 1.00 91.00 119 SER A CA 1
ATOM 924 C C . SER A 1 119 ? -9.262 8.686 9.535 1.00 91.00 119 SER A C 1
ATOM 926 O O . SER A 1 119 ? -9.551 8.141 10.603 1.00 91.00 119 SER A O 1
ATOM 928 N N . ALA A 1 120 ? -9.506 8.101 8.360 1.00 93.19 120 ALA A N 1
ATOM 929 C CA . ALA A 1 120 ? -10.198 6.825 8.191 1.00 93.19 120 ALA A CA 1
ATOM 930 C C . ALA A 1 120 ? -9.261 5.611 8.002 1.00 93.19 120 ALA A C 1
ATOM 932 O O . ALA A 1 120 ? -9.707 4.558 7.537 1.00 93.19 120 ALA A O 1
ATOM 933 N N . PHE A 1 121 ? -7.975 5.712 8.370 1.00 94.50 121 PHE A N 1
ATOM 934 C CA . PHE A 1 121 ? -7.023 4.610 8.203 1.00 94.50 121 PHE A CA 1
ATOM 935 C C . PHE A 1 121 ? -7.493 3.315 8.885 1.00 94.50 121 PHE A C 1
ATOM 937 O O . PHE A 1 121 ? -7.709 3.247 10.105 1.00 94.50 121 PHE A O 1
ATOM 944 N N . SER A 1 122 ? -7.617 2.253 8.084 1.00 93.69 122 SER A N 1
ATOM 945 C CA . SER A 1 122 ? -8.074 0.938 8.535 1.00 93.69 122 SER A CA 1
ATOM 946 C C . SER A 1 122 ? -6.899 0.027 8.886 1.00 93.69 122 SER A C 1
ATOM 948 O O . SER A 1 122 ? -6.283 -0.605 8.025 1.00 93.69 122 SER A O 1
ATOM 950 N N . GLU A 1 123 ? -6.650 -0.127 10.187 1.00 94.81 123 GLU A N 1
ATOM 951 C CA . GLU A 1 123 ? -5.646 -1.058 10.719 1.00 94.81 123 GLU A CA 1
ATOM 952 C C . GLU A 1 123 ? -5.940 -2.498 10.285 1.00 94.81 123 GLU A C 1
ATOM 954 O O . GLU A 1 123 ? -5.036 -3.266 9.966 1.00 94.81 123 GLU A O 1
ATOM 959 N N . LYS A 1 124 ? -7.222 -2.876 10.228 1.00 94.19 124 LYS A N 1
ATOM 960 C CA . LYS A 1 124 ? -7.657 -4.210 9.797 1.00 94.19 124 LYS A CA 1
ATOM 961 C C . LYS A 1 124 ? -7.296 -4.478 8.340 1.00 94.19 124 LYS A C 1
ATOM 963 O O . LYS A 1 124 ? -6.795 -5.562 8.038 1.00 94.19 124 LYS A O 1
ATOM 968 N N . THR A 1 125 ? -7.533 -3.503 7.464 1.00 95.81 125 THR A N 1
ATOM 969 C CA . THR A 1 125 ? -7.170 -3.596 6.048 1.00 95.81 125 THR A CA 1
ATOM 970 C C . THR A 1 125 ? -5.655 -3.652 5.897 1.00 95.81 125 THR A C 1
ATOM 972 O O . THR A 1 125 ? -5.164 -4.561 5.236 1.00 95.81 125 THR A O 1
ATOM 975 N N . CYS A 1 126 ? -4.912 -2.787 6.599 1.00 97.50 126 CYS A N 1
ATOM 976 C CA . CYS A 1 126 ? -3.448 -2.820 6.633 1.00 97.50 126 CYS A CA 1
ATOM 977 C C . CYS A 1 126 ? -2.922 -4.218 6.989 1.00 97.50 126 CYS A C 1
ATOM 979 O O . CYS A 1 126 ? -2.185 -4.820 6.210 1.00 97.50 126 CYS A O 1
ATOM 981 N N . ARG A 1 127 ? -3.383 -4.815 8.099 1.00 97.25 127 ARG A N 1
ATOM 982 C CA . ARG A 1 127 ? -2.933 -6.160 8.500 1.00 97.25 127 ARG A CA 1
ATOM 983 C C . ARG A 1 127 ? -3.250 -7.223 7.452 1.00 97.25 127 ARG A C 1
ATOM 985 O O . ARG A 1 127 ? -2.485 -8.174 7.296 1.00 97.25 127 ARG A O 1
ATOM 992 N N . LYS A 1 128 ? -4.386 -7.098 6.758 1.00 97.19 128 LYS A N 1
ATOM 993 C CA . LYS A 1 128 ? -4.781 -8.036 5.704 1.00 97.19 128 LYS A CA 1
ATOM 994 C C . LYS A 1 128 ? -3.933 -7.890 4.448 1.00 97.19 128 LYS A C 1
ATOM 996 O O . LYS A 1 128 ? -3.552 -8.918 3.906 1.00 97.19 128 LYS A O 1
ATOM 1001 N N . ILE A 1 129 ? -3.565 -6.673 4.056 1.00 97.69 129 ILE A N 1
ATOM 1002 C CA . ILE A 1 129 ? -2.572 -6.439 2.999 1.00 97.69 129 ILE A CA 1
ATOM 1003 C C . ILE A 1 129 ? -1.247 -7.100 3.384 1.00 97.69 129 ILE A C 1
ATOM 1005 O O . ILE A 1 129 ? -0.714 -7.895 2.615 1.00 97.69 129 ILE A O 1
ATOM 1009 N N . PHE A 1 130 ? -0.760 -6.870 4.606 1.00 97.56 130 PHE A N 1
ATOM 1010 C CA . PHE A 1 130 ? 0.491 -7.481 5.053 1.00 97.56 130 PHE A CA 1
ATOM 1011 C C . PHE A 1 130 ? 0.445 -9.016 5.037 1.00 97.56 130 PHE A C 1
ATOM 1013 O O . PHE A 1 130 ? 1.349 -9.663 4.524 1.00 97.56 130 PHE A O 1
ATOM 1020 N N . SER A 1 131 ? -0.632 -9.605 5.559 1.00 96.06 131 SER A N 1
ATOM 1021 C CA . SER A 1 131 ? -0.735 -11.064 5.708 1.00 96.06 131 SER A CA 1
ATOM 1022 C C . SER A 1 131 ? -1.016 -11.793 4.392 1.00 96.06 131 SER A C 1
ATOM 1024 O O . SER A 1 131 ? -0.563 -12.917 4.211 1.00 96.06 131 SER A O 1
ATOM 1026 N N . ASN A 1 132 ? -1.804 -11.188 3.499 1.00 95.81 132 ASN A N 1
ATOM 1027 C CA . ASN A 1 132 ? -2.352 -11.878 2.330 1.00 95.81 132 ASN A CA 1
ATOM 1028 C C . ASN A 1 132 ? -1.749 -11.410 0.999 1.00 95.81 132 ASN A C 1
ATOM 1030 O O . ASN A 1 132 ? -1.997 -12.060 -0.009 1.00 95.81 132 ASN A O 1
ATOM 1034 N N . LEU A 1 133 ? -1.011 -10.298 0.983 1.00 95.94 133 LEU A N 1
ATOM 1035 C CA . LEU A 1 133 ? -0.391 -9.755 -0.226 1.00 95.94 133 LEU A CA 1
ATOM 1036 C C . LEU A 1 133 ? 1.118 -9.573 -0.042 1.00 95.94 133 LEU A C 1
ATOM 1038 O O . LEU A 1 133 ? 1.895 -10.149 -0.791 1.00 95.94 133 LEU A O 1
ATOM 1042 N N . VAL A 1 134 ? 1.544 -8.846 0.992 1.00 97.25 134 VAL A N 1
ATOM 1043 C CA . VAL A 1 134 ? 2.972 -8.563 1.224 1.00 97.25 134 VAL A CA 1
ATOM 1044 C C . VAL A 1 134 ? 3.745 -9.825 1.589 1.00 97.25 134 VAL A C 1
ATOM 1046 O O . VAL A 1 134 ? 4.757 -10.119 0.964 1.00 97.25 134 VAL A O 1
ATOM 1049 N N . TYR A 1 135 ? 3.284 -10.577 2.594 1.00 96.31 135 TYR A N 1
ATOM 1050 C CA . TYR A 1 135 ? 4.001 -11.758 3.070 1.00 96.31 135 TYR A CA 1
ATOM 1051 C C . TYR A 1 135 ? 4.170 -12.825 1.977 1.00 96.31 135 TYR A C 1
ATOM 1053 O O . TYR A 1 135 ? 5.294 -13.275 1.792 1.00 96.31 135 TYR A O 1
ATOM 1061 N N . PRO A 1 136 ? 3.146 -13.189 1.177 1.00 95.75 136 PRO A N 1
ATOM 1062 C CA . PRO A 1 136 ? 3.338 -14.112 0.053 1.00 95.75 136 PRO A CA 1
ATOM 1063 C C . PRO A 1 136 ? 4.330 -13.622 -1.013 1.00 95.75 136 PRO A C 1
ATOM 1065 O O . PRO A 1 136 ? 4.981 -14.436 -1.659 1.00 95.75 136 PRO A O 1
ATOM 1068 N N . LEU A 1 137 ? 4.472 -12.305 -1.186 1.00 96.25 137 LEU A N 1
ATOM 1069 C CA . LEU A 1 137 ? 5.379 -11.684 -2.156 1.00 96.25 137 LEU A CA 1
ATOM 1070 C C . LEU A 1 137 ? 6.744 -11.314 -1.547 1.00 96.25 137 LEU A C 1
ATOM 1072 O O . LEU A 1 137 ? 7.498 -10.550 -2.150 1.00 96.25 137 LEU A O 1
ATOM 1076 N N . HIS A 1 138 ? 7.086 -11.857 -0.373 1.00 95.06 138 HIS A N 1
ATOM 1077 C CA . HIS A 1 138 ? 8.291 -11.513 0.391 1.00 95.06 138 HIS A CA 1
ATOM 1078 C C . HIS A 1 138 ? 9.598 -11.578 -0.410 1.00 95.06 138 HIS A C 1
ATOM 1080 O O . HIS A 1 138 ? 10.530 -10.849 -0.093 1.00 95.06 138 HIS A O 1
ATOM 1086 N N . ASN A 1 139 ? 9.688 -12.426 -1.435 1.00 94.81 139 ASN A N 1
ATOM 1087 C CA . ASN A 1 139 ? 10.887 -12.537 -2.263 1.00 94.81 139 ASN A CA 1
ATOM 1088 C C . ASN A 1 139 ? 10.934 -11.528 -3.428 1.00 94.81 139 ASN A C 1
ATOM 1090 O O . ASN A 1 139 ? 12.014 -11.232 -3.923 1.00 94.81 139 ASN A O 1
ATOM 1094 N N . LEU A 1 140 ? 9.781 -11.019 -3.874 1.00 94.00 140 LEU A N 1
ATOM 1095 C CA . LEU A 1 140 ? 9.670 -10.082 -5.003 1.00 94.00 140 LEU A CA 1
ATOM 1096 C C . LEU A 1 140 ? 9.691 -8.619 -4.556 1.00 94.00 140 LEU A C 1
ATOM 1098 O O . LEU A 1 140 ? 10.078 -7.740 -5.317 1.00 94.00 140 LEU A O 1
ATOM 1102 N N . ILE A 1 141 ? 9.250 -8.352 -3.330 1.00 95.50 141 ILE A N 1
ATOM 1103 C CA . ILE A 1 141 ? 9.204 -7.004 -2.771 1.00 95.50 141 ILE A CA 1
ATOM 1104 C C . ILE A 1 141 ? 10.623 -6.546 -2.441 1.00 95.50 141 ILE A C 1
ATOM 1106 O O . ILE A 1 141 ? 11.342 -7.202 -1.697 1.00 95.50 141 ILE A O 1
ATOM 1110 N N . ARG A 1 142 ? 11.021 -5.368 -2.911 1.00 93.69 142 ARG A N 1
ATOM 1111 C CA . ARG A 1 142 ? 12.273 -4.736 -2.491 1.00 93.69 142 ARG A CA 1
ATOM 1112 C C . ARG A 1 142 ? 12.172 -4.199 -1.072 1.00 93.69 142 ARG A C 1
ATOM 1114 O O . ARG A 1 142 ? 13.044 -4.460 -0.246 1.00 93.69 142 ARG A O 1
ATOM 1121 N N . TYR A 1 143 ? 11.103 -3.469 -0.773 1.00 94.31 143 TYR A N 1
ATOM 1122 C CA . TYR A 1 143 ? 10.818 -2.982 0.574 1.00 94.31 143 TYR A CA 1
ATOM 1123 C C . TYR A 1 143 ? 9.329 -2.740 0.795 1.00 94.31 143 TYR A C 1
ATOM 1125 O O . TYR A 1 143 ? 8.557 -2.531 -0.136 1.00 94.31 143 TYR A O 1
ATOM 1133 N N . THR A 1 144 ? 8.923 -2.700 2.055 1.00 96.75 144 THR A N 1
ATOM 1134 C CA . THR A 1 144 ? 7.577 -2.308 2.453 1.00 96.75 144 THR A CA 1
ATOM 1135 C C . THR A 1 144 ? 7.583 -1.665 3.829 1.00 96.75 144 THR A C 1
ATOM 1137 O O . THR A 1 144 ? 8.453 -1.921 4.664 1.00 96.75 144 THR A O 1
ATOM 1140 N N . MET A 1 145 ? 6.609 -0.798 4.060 1.00 95.31 145 MET A N 1
ATOM 1141 C CA . MET A 1 145 ? 6.463 -0.053 5.300 1.00 95.31 145 MET A CA 1
ATOM 1142 C C . MET A 1 145 ? 5.029 0.442 5.451 1.00 95.31 145 MET A C 1
ATOM 1144 O O . MET A 1 145 ? 4.270 0.512 4.485 1.00 95.31 145 MET A O 1
ATOM 1148 N N . VAL A 1 146 ? 4.681 0.839 6.671 1.00 95.50 146 VAL A N 1
ATOM 1149 C CA . VAL A 1 146 ? 3.593 1.792 6.891 1.00 95.50 146 VAL A CA 1
ATOM 1150 C C . VAL A 1 146 ? 4.248 3.162 6.995 1.00 95.50 146 VAL A C 1
ATOM 1152 O O . VAL A 1 146 ? 4.802 3.512 8.039 1.00 95.50 146 VAL A O 1
ATOM 1155 N N . TYR A 1 147 ? 4.251 3.899 5.885 1.00 92.81 147 TYR A N 1
ATOM 1156 C CA . TYR A 1 147 ? 4.723 5.275 5.871 1.00 92.81 147 TYR A CA 1
ATOM 1157 C C . TYR A 1 147 ? 3.794 6.132 6.726 1.00 92.81 147 TYR A C 1
ATOM 1159 O O . TYR A 1 147 ? 2.577 5.927 6.733 1.00 92.81 147 TYR A O 1
ATOM 1167 N N . ARG A 1 148 ? 4.378 7.091 7.442 1.00 90.69 148 ARG A N 1
ATOM 1168 C CA . ARG A 1 148 ? 3.665 8.078 8.252 1.00 90.69 148 ARG A CA 1
ATOM 1169 C C . ARG A 1 148 ? 4.297 9.436 8.000 1.00 90.69 148 ARG A C 1
ATOM 1171 O O . ARG A 1 148 ? 5.517 9.570 8.122 1.00 90.69 148 ARG A O 1
ATOM 1178 N N . SER A 1 149 ? 3.489 10.432 7.642 1.00 87.75 149 SER A N 1
ATOM 1179 C CA . SER A 1 149 ? 3.991 11.791 7.488 1.00 87.75 149 SER A CA 1
ATOM 1180 C C . SER A 1 149 ? 4.502 12.284 8.834 1.00 87.75 149 SER A C 1
ATOM 1182 O O . SER A 1 149 ? 3.887 12.090 9.888 1.00 87.75 149 SER A O 1
ATOM 1184 N N . THR A 1 150 ? 5.678 12.895 8.810 1.00 77.06 150 THR A N 1
ATOM 1185 C CA . THR A 1 150 ? 6.303 13.336 10.048 1.00 77.06 150 THR A CA 1
ATOM 1186 C C . THR A 1 150 ? 5.818 14.719 10.471 1.00 77.06 150 THR A C 1
ATOM 1188 O O . THR A 1 150 ? 5.925 15.054 11.646 1.00 77.06 150 THR A O 1
ATOM 1191 N N . ASN A 1 151 ? 5.268 15.517 9.546 1.00 71.56 151 ASN A N 1
ATOM 1192 C CA . ASN A 1 151 ? 4.822 16.900 9.762 1.00 71.56 151 ASN A CA 1
ATOM 1193 C C . ASN A 1 151 ? 5.845 17.720 10.582 1.00 71.56 151 ASN A C 1
ATOM 1195 O O . ASN A 1 151 ? 5.490 18.446 11.505 1.00 71.56 151 ASN A O 1
ATOM 1199 N N . GLY A 1 152 ? 7.141 17.540 10.284 1.00 66.25 152 GLY A N 1
ATOM 1200 C CA . GLY A 1 152 ? 8.252 18.202 10.983 1.00 66.25 152 GLY A CA 1
ATOM 1201 C C . GLY A 1 152 ? 8.771 17.493 12.243 1.00 66.25 152 GLY A C 1
ATOM 1202 O O . GLY A 1 152 ? 9.689 17.998 12.885 1.00 66.25 152 GLY A O 1
ATOM 1203 N N . LYS A 1 153 ? 8.231 16.324 12.609 1.00 67.19 153 LYS A N 1
ATOM 1204 C CA . LYS A 1 153 ? 8.736 15.474 13.701 1.00 67.19 153 LYS A CA 1
ATOM 1205 C C . LYS A 1 153 ? 9.894 14.586 13.215 1.00 67.19 153 LYS A C 1
ATOM 1207 O O . LYS A 1 153 ? 9.948 14.184 12.057 1.00 67.19 153 LYS A O 1
ATOM 1212 N N .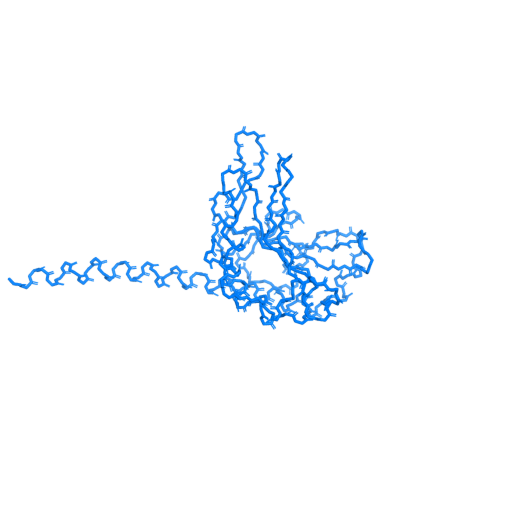 ASN A 1 154 ? 10.802 14.213 14.114 1.00 65.94 154 ASN A N 1
ATOM 1213 C CA . ASN A 1 154 ? 11.803 13.171 13.849 1.00 65.94 154 ASN A CA 1
ATOM 1214 C C . ASN A 1 154 ? 11.186 11.790 14.120 1.00 65.94 154 ASN A C 1
ATOM 1216 O O . ASN A 1 154 ? 11.510 11.149 15.117 1.00 65.94 154 ASN A O 1
ATOM 1220 N N . ASP A 1 155 ? 10.236 11.372 13.283 1.00 68.75 155 ASP A N 1
ATOM 1221 C CA . ASP A 1 155 ? 9.595 10.058 13.392 1.00 68.75 155 ASP A CA 1
ATOM 1222 C C . ASP A 1 155 ? 10.346 9.038 12.526 1.00 68.75 155 ASP A C 1
ATOM 1224 O O . ASP A 1 155 ? 10.629 9.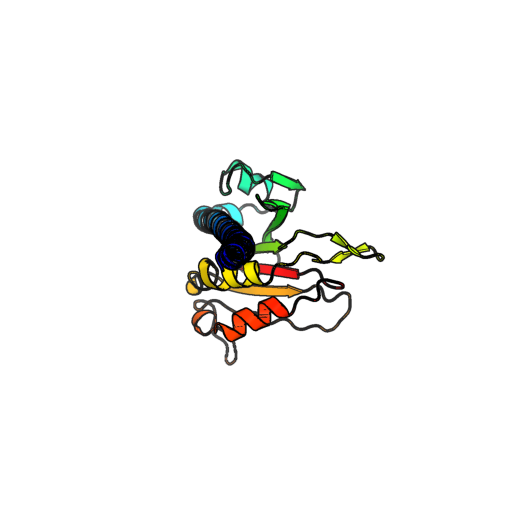288 11.353 1.00 68.75 155 ASP A O 1
ATOM 1228 N N . THR A 1 156 ? 10.687 7.891 13.111 1.00 72.44 156 THR A N 1
ATOM 1229 C CA . THR A 1 156 ? 11.292 6.767 12.397 1.00 72.44 156 THR A CA 1
ATOM 1230 C C . THR A 1 156 ? 10.229 5.693 12.199 1.00 72.44 156 THR A C 1
ATOM 1232 O O . THR A 1 156 ? 9.530 5.289 13.127 1.00 72.44 156 THR A O 1
ATOM 1235 N N . PHE A 1 157 ? 10.061 5.225 10.966 1.00 82.50 157 PHE A N 1
ATOM 1236 C CA . PHE A 1 157 ? 9.185 4.096 10.658 1.00 82.50 157 PHE A CA 1
ATOM 1237 C C . PHE A 1 157 ? 10.016 2.861 10.321 1.00 82.50 157 PHE A C 1
ATOM 1239 O O . PHE A 1 157 ? 11.133 2.946 9.809 1.00 82.50 157 PHE A O 1
ATOM 1246 N N . THR A 1 158 ? 9.469 1.690 10.637 1.00 90.12 158 THR A N 1
ATOM 1247 C CA . THR A 1 158 ? 10.121 0.415 10.347 1.00 90.12 158 THR A CA 1
ATOM 1248 C C . THR A 1 158 ? 9.942 0.067 8.875 1.00 90.12 158 THR A C 1
ATOM 1250 O O . THR A 1 158 ? 8.815 -0.028 8.388 1.00 90.12 158 THR A O 1
ATOM 1253 N N . VAL A 1 159 ? 11.060 -0.158 8.189 1.00 93.25 159 VAL A N 1
ATOM 1254 C CA . VAL A 1 159 ? 11.091 -0.684 6.823 1.00 93.25 159 VAL A CA 1
ATOM 1255 C C . VAL A 1 159 ? 11.415 -2.169 6.889 1.00 93.25 159 VAL A C 1
ATOM 1257 O O . VAL A 1 159 ? 12.402 -2.559 7.514 1.00 93.25 159 VAL A O 1
ATOM 1260 N N . TYR A 1 160 ? 10.581 -2.981 6.248 1.00 95.56 160 TYR A N 1
ATOM 1261 C CA . TYR A 1 160 ? 10.850 -4.391 6.008 1.00 95.56 160 TYR A CA 1
ATOM 1262 C C . TYR A 1 160 ? 11.369 -4.565 4.589 1.00 95.56 160 TYR A C 1
ATOM 1264 O O . TYR A 1 160 ? 10.833 -3.983 3.649 1.00 95.56 160 TYR A O 1
ATOM 1272 N N . THR A 1 161 ? 12.398 -5.381 4.439 1.00 95.56 161 THR A N 1
ATOM 1273 C CA . THR A 1 161 ? 13.049 -5.663 3.161 1.00 95.56 161 THR A CA 1
ATOM 1274 C C . THR A 1 161 ? 12.646 -7.059 2.711 1.00 95.56 161 THR A C 1
ATOM 1276 O O . THR A 1 161 ? 12.575 -7.968 3.542 1.00 95.56 161 THR A O 1
ATOM 1279 N N . GLY A 1 162 ? 12.376 -7.255 1.422 1.00 95.69 162 GLY A N 1
ATOM 1280 C CA . GLY A 1 162 ? 12.143 -8.609 0.932 1.00 95.69 162 GLY A CA 1
ATOM 1281 C C . GLY A 1 162 ? 13.407 -9.447 0.910 1.00 95.69 162 GLY A C 1
ATOM 1282 O O . GLY A 1 162 ? 14.526 -8.935 0.937 1.00 95.69 162 GLY A O 1
ATOM 1283 N N . ASP A 1 163 ? 13.225 -10.756 0.889 1.00 94.75 163 ASP A N 1
ATOM 1284 C CA . ASP A 1 163 ? 14.290 -11.712 1.183 1.00 94.75 163 ASP A CA 1
ATOM 1285 C C . ASP A 1 163 ? 15.431 -11.652 0.171 1.00 94.75 163 ASP A C 1
ATOM 1287 O O . ASP A 1 163 ? 16.596 -11.657 0.568 1.00 94.75 163 ASP A O 1
ATOM 1291 N N . ALA A 1 164 ? 15.105 -11.489 -1.115 1.00 93.50 164 ALA A N 1
ATOM 1292 C CA . ALA A 1 164 ? 16.086 -11.316 -2.182 1.00 93.50 164 ALA A CA 1
ATOM 1293 C C . ALA A 1 164 ? 16.969 -10.067 -2.010 1.00 93.50 164 ALA A C 1
ATOM 1295 O O . ALA A 1 164 ? 18.007 -9.977 -2.654 1.00 93.50 164 ALA A O 1
ATOM 1296 N N . TYR A 1 165 ? 16.573 -9.125 -1.148 1.00 91.19 165 TYR A N 1
ATOM 1297 C CA . TYR A 1 165 ? 17.274 -7.867 -0.881 1.00 91.19 165 TYR A CA 1
ATOM 1298 C C . TYR A 1 165 ? 17.738 -7.750 0.582 1.00 91.19 165 TYR A C 1
ATOM 1300 O O . TYR A 1 165 ? 18.350 -6.749 0.975 1.00 91.19 165 TYR A O 1
ATOM 1308 N N . CYS A 1 166 ? 17.450 -8.752 1.418 1.00 92.12 166 CYS A N 1
ATOM 1309 C CA . CYS A 1 166 ? 17.717 -8.712 2.848 1.00 92.12 166 CYS A CA 1
ATOM 1310 C C . CYS A 1 166 ? 19.138 -9.208 3.158 1.00 92.12 166 CYS A C 1
ATOM 1312 O O . CYS A 1 166 ? 19.349 -10.364 3.516 1.00 92.12 166 CYS A O 1
ATOM 1314 N N . HIS A 1 167 ? 20.136 -8.333 2.992 1.00 82.31 167 HIS A N 1
ATOM 1315 C CA . HIS A 1 167 ? 21.555 -8.725 3.076 1.00 82.31 167 HIS A CA 1
ATOM 1316 C C . HIS A 1 167 ? 22.342 -8.121 4.243 1.00 82.31 167 HIS A C 1
ATOM 1318 O O . HIS A 1 167 ? 23.459 -8.561 4.506 1.00 82.31 167 HIS A O 1
ATOM 1324 N N . LYS A 1 168 ? 21.823 -7.091 4.927 1.00 76.06 168 LYS A N 1
ATOM 1325 C CA . LYS A 1 168 ? 22.576 -6.417 5.999 1.00 76.06 168 LYS A CA 1
ATOM 1326 C C . LYS A 1 168 ? 22.260 -7.018 7.359 1.00 76.06 168 LYS A C 1
ATOM 1328 O O . LYS A 1 168 ? 21.095 -7.280 7.664 1.00 76.06 168 LYS A O 1
ATOM 1333 N N . GLU A 1 169 ? 23.286 -7.117 8.195 1.00 70.31 169 GLU A N 1
ATOM 1334 C CA . GLU A 1 169 ? 23.151 -7.389 9.623 1.00 70.31 169 GLU A CA 1
ATOM 1335 C C . GLU A 1 169 ? 22.140 -6.404 10.244 1.00 70.31 169 GLU A C 1
ATOM 1337 O O . GLU A 1 169 ? 22.195 -5.201 9.983 1.00 70.31 169 GLU A O 1
ATOM 1342 N N . ASN A 1 170 ? 21.177 -6.921 11.013 1.00 78.38 170 ASN A N 1
ATOM 1343 C CA . ASN A 1 170 ? 20.042 -6.186 11.602 1.00 78.38 170 ASN A CA 1
ATOM 1344 C C . ASN A 1 170 ? 18.936 -5.706 10.638 1.00 78.38 170 ASN A C 1
ATOM 1346 O O . ASN A 1 170 ? 18.048 -4.960 11.059 1.00 78.38 170 ASN A O 1
ATOM 1350 N N . SER A 1 171 ? 18.925 -6.140 9.373 1.00 83.56 171 SER A N 1
ATOM 1351 C CA . SER A 1 171 ? 17.780 -5.882 8.484 1.00 83.56 171 SER A CA 1
ATOM 1352 C C . SER A 1 171 ? 16.528 -6.618 8.964 1.00 83.56 171 SER A C 1
ATOM 1354 O O . SER A 1 171 ? 16.586 -7.779 9.365 1.00 83.56 171 SER A O 1
ATOM 1356 N N . LYS A 1 172 ? 15.370 -5.962 8.870 1.00 92.75 172 LYS A N 1
ATOM 1357 C CA . LYS A 1 172 ? 14.066 -6.593 9.097 1.00 92.75 172 LYS A CA 1
ATOM 1358 C C . LYS A 1 172 ? 13.610 -7.295 7.815 1.00 92.75 172 LYS A C 1
ATOM 1360 O O . LYS A 1 172 ? 13.035 -6.655 6.940 1.00 92.75 172 LYS A O 1
ATOM 1365 N N . CYS A 1 173 ? 13.886 -8.593 7.686 1.00 94.88 173 CYS A N 1
ATOM 1366 C CA . CYS A 1 173 ? 13.478 -9.372 6.511 1.00 94.88 173 CYS A CA 1
ATOM 1367 C C . CYS A 1 173 ? 11.990 -9.738 6.560 1.00 94.88 173 CYS A C 1
ATOM 1369 O O . CYS A 1 173 ? 11.471 -10.092 7.624 1.00 94.88 173 CYS A O 1
ATOM 1371 N N . LEU A 1 174 ? 11.316 -9.720 5.409 1.00 95.38 174 LEU A N 1
ATOM 1372 C CA . LEU A 1 174 ? 9.895 -10.055 5.313 1.00 95.38 174 LEU A CA 1
ATOM 1373 C C . LEU A 1 174 ? 9.577 -11.509 5.669 1.00 95.38 174 LEU A C 1
ATOM 1375 O O . LEU A 1 174 ? 8.567 -11.735 6.327 1.00 95.38 174 LEU A O 1
ATOM 1379 N N . SER A 1 175 ? 10.433 -12.480 5.343 1.00 93.00 175 SER A N 1
ATOM 1380 C CA . SER A 1 175 ? 10.253 -13.876 5.799 1.00 93.00 175 SER A CA 1
ATOM 1381 C C . SER A 1 175 ? 10.154 -14.030 7.315 1.00 93.00 175 SER A C 1
ATOM 1383 O O . SER A 1 175 ? 9.503 -14.956 7.797 1.00 93.00 175 SER A O 1
ATOM 1385 N N . SER A 1 176 ? 10.792 -13.131 8.068 1.00 92.69 176 SER A N 1
ATOM 1386 C CA . SER A 1 176 ? 10.849 -13.178 9.532 1.00 92.69 176 SER A CA 1
ATOM 1387 C C . SER A 1 176 ? 9.735 -12.393 10.227 1.00 92.69 176 SER A C 1
ATOM 1389 O O . SER A 1 176 ? 9.651 -12.425 11.455 1.00 92.69 176 SER A O 1
ATOM 1391 N N . ILE A 1 177 ? 8.885 -11.684 9.471 1.00 95.00 177 ILE A N 1
ATOM 1392 C CA . ILE A 1 177 ? 7.861 -10.821 10.061 1.00 95.00 177 ILE A CA 1
ATOM 1393 C C . ILE A 1 177 ? 6.823 -11.647 10.826 1.00 95.00 177 ILE A C 1
ATOM 1395 O O . ILE A 1 177 ? 6.217 -12.589 10.314 1.00 95.00 177 ILE A O 1
ATOM 1399 N N . THR A 1 178 ? 6.584 -11.271 12.076 1.00 95.81 178 THR A N 1
ATOM 1400 C CA . THR A 1 178 ? 5.584 -11.928 12.922 1.00 95.81 178 THR A CA 1
ATOM 1401 C C . THR A 1 178 ? 4.211 -11.267 12.804 1.00 95.81 178 THR A C 1
ATOM 1403 O O . THR A 1 178 ? 4.076 -10.085 12.484 1.00 95.81 178 THR A O 1
ATOM 1406 N N . VAL A 1 179 ? 3.151 -12.001 13.162 1.00 94.75 179 VAL A N 1
ATOM 1407 C CA . VAL A 1 179 ? 1.790 -11.435 13.264 1.00 94.75 179 VAL A CA 1
ATOM 1408 C C . VAL A 1 179 ? 1.742 -10.255 14.247 1.00 94.75 179 VAL A C 1
ATOM 1410 O O . VAL A 1 179 ? 1.019 -9.286 14.014 1.00 94.75 179 VAL A O 1
ATOM 1413 N N . ALA A 1 180 ? 2.526 -10.317 15.328 1.00 96.25 180 ALA A N 1
ATOM 1414 C CA . ALA A 1 180 ? 2.636 -9.239 16.306 1.00 96.25 180 ALA A CA 1
ATOM 1415 C C . ALA A 1 180 ? 3.295 -7.988 15.705 1.00 96.25 180 ALA A C 1
ATOM 1417 O O . ALA A 1 180 ? 2.811 -6.878 15.918 1.00 96.25 180 ALA A O 1
ATOM 1418 N N . GLU A 1 181 ? 4.350 -8.156 14.908 1.00 95.69 181 GLU A N 1
ATOM 1419 C CA . GLU A 1 181 ? 4.981 -7.052 14.184 1.00 95.69 181 GLU A CA 1
ATOM 1420 C C . GLU A 1 181 ? 4.034 -6.425 13.159 1.00 95.69 181 GLU A C 1
ATOM 1422 O O . GLU A 1 181 ? 3.882 -5.206 13.165 1.00 95.69 181 GLU A O 1
ATOM 1427 N N . ILE A 1 182 ? 3.312 -7.232 12.368 1.00 96.62 182 ILE A N 1
ATOM 1428 C CA . ILE A 1 182 ? 2.276 -6.742 11.439 1.00 96.62 182 ILE A CA 1
ATOM 1429 C C . ILE A 1 182 ? 1.214 -5.924 12.188 1.00 96.62 182 ILE A C 1
ATOM 1431 O O . ILE A 1 182 ? 0.802 -4.852 11.743 1.00 96.62 182 ILE A O 1
ATOM 1435 N N . HIS A 1 183 ? 0.748 -6.424 13.334 1.00 95.19 183 HIS A N 1
ATOM 1436 C CA . HIS A 1 183 ? -0.207 -5.696 14.161 1.00 95.19 183 HIS A CA 1
ATOM 1437 C C . HIS A 1 183 ? 0.365 -4.354 14.634 1.00 95.19 183 HIS A C 1
ATOM 1439 O O . HIS A 1 183 ? -0.306 -3.328 14.521 1.00 95.19 183 HIS A O 1
ATOM 1445 N N . ASN A 1 184 ? 1.603 -4.353 15.128 1.00 94.44 184 ASN A N 1
ATOM 1446 C CA . ASN A 1 184 ? 2.241 -3.159 15.662 1.00 94.44 184 ASN A CA 1
ATOM 1447 C C . ASN A 1 184 ? 2.453 -2.101 14.583 1.00 94.44 184 ASN A C 1
ATOM 1449 O O . ASN A 1 184 ? 2.036 -0.966 14.794 1.00 94.44 184 ASN A O 1
ATOM 1453 N N . ILE A 1 185 ? 3.001 -2.453 13.415 1.00 94.38 185 ILE A N 1
ATOM 1454 C CA . ILE A 1 185 ? 3.238 -1.465 12.351 1.00 94.38 185 ILE A CA 1
ATOM 1455 C C . ILE A 1 185 ? 1.940 -0.827 11.860 1.00 94.38 185 ILE A C 1
ATOM 1457 O O . ILE A 1 185 ? 1.892 0.386 11.680 1.00 94.38 185 ILE A O 1
ATOM 1461 N N . CYS A 1 186 ? 0.855 -1.597 11.746 1.00 95.12 186 CYS A N 1
ATOM 1462 C CA . CYS A 1 186 ? -0.436 -1.065 11.317 1.00 95.12 186 CYS A CA 1
ATOM 1463 C C . CYS A 1 186 ? -1.097 -0.160 12.367 1.00 95.12 186 CYS A C 1
ATOM 1465 O O . CYS A 1 186 ? -1.963 0.628 12.006 1.00 95.12 186 CYS A O 1
ATOM 1467 N N . LYS A 1 187 ? -0.695 -0.243 13.642 1.00 93.31 187 LYS A N 1
ATOM 1468 C CA . LYS A 1 187 ? -1.234 0.577 14.738 1.00 93.31 187 LYS A CA 1
ATOM 1469 C C . LYS A 1 187 ? -0.492 1.910 14.921 1.00 93.31 187 LYS A C 1
ATOM 1471 O O . LYS A 1 187 ? -0.979 2.786 15.625 1.00 93.31 187 LYS A O 1
ATOM 1476 N N . THR A 1 188 ? 0.675 2.085 14.299 1.00 88.12 188 THR A N 1
ATOM 1477 C CA . THR A 1 188 ? 1.527 3.276 14.507 1.00 88.12 188 THR A CA 1
ATOM 1478 C C . THR A 1 188 ? 0.978 4.569 13.899 1.00 88.12 188 THR A C 1
ATOM 1480 O O . THR A 1 188 ? 1.514 5.639 14.176 1.00 88.12 188 THR A O 1
ATOM 1483 N N . CYS A 1 189 ? -0.061 4.488 13.065 1.00 88.69 189 CYS A N 1
ATOM 1484 C CA . CYS A 1 189 ? -0.658 5.645 12.411 1.00 88.69 189 CYS A CA 1
ATOM 1485 C C . CYS A 1 189 ? -1.457 6.516 13.394 1.00 88.69 189 CYS A C 1
ATOM 1487 O O . CYS A 1 189 ? -2.515 6.095 13.871 1.00 88.69 189 CYS A O 1
ATOM 1489 N N . ASP A 1 190 ? -1.008 7.751 13.637 1.00 88.12 190 ASP A N 1
ATOM 1490 C CA . ASP A 1 190 ? -1.845 8.776 14.263 1.00 88.12 190 ASP A CA 1
ATOM 1491 C C . ASP A 1 190 ? -2.764 9.414 13.213 1.00 88.12 190 ASP A C 1
ATOM 1493 O O . ASP A 1 190 ? -2.391 10.324 12.478 1.00 88.12 190 ASP A O 1
ATOM 1497 N N . LYS A 1 191 ? -4.010 8.945 13.180 1.00 88.25 191 LYS A N 1
ATOM 1498 C CA . LYS A 1 191 ? -5.034 9.333 12.198 1.00 88.25 191 LYS A CA 1
ATOM 1499 C C . LYS A 1 191 ? -5.436 10.810 12.279 1.00 88.25 191 LYS A C 1
ATOM 1501 O O . LYS A 1 191 ? -6.085 11.305 11.364 1.00 88.25 191 LYS A O 1
ATOM 1506 N N . THR A 1 192 ? -5.092 11.494 13.371 1.00 85.94 192 THR A N 1
ATOM 1507 C CA . THR A 1 192 ? -5.465 12.897 13.603 1.00 85.94 192 THR A CA 1
ATOM 1508 C C . THR A 1 192 ? -4.404 13.879 13.142 1.00 85.94 192 THR A C 1
ATOM 1510 O O . THR A 1 192 ? -4.734 15.015 12.823 1.00 85.94 192 THR A O 1
ATOM 1513 N N . THR A 1 193 ? -3.141 13.447 13.093 1.00 86.31 193 THR A N 1
ATOM 1514 C CA . THR A 1 193 ? -2.021 14.334 12.762 1.00 86.31 193 THR A CA 1
ATOM 1515 C C . THR A 1 193 ? -1.125 13.814 11.650 1.00 86.31 193 THR A C 1
ATOM 1517 O O . THR A 1 193 ? -0.228 14.538 11.239 1.00 86.31 193 THR A O 1
ATOM 1520 N N . GLN A 1 194 ? -1.325 12.589 11.156 1.00 89.25 194 GLN A N 1
ATOM 1521 C CA . GLN A 1 194 ? -0.463 11.978 10.148 1.00 89.25 194 GLN A CA 1
ATOM 1522 C C . GLN A 1 194 ? -1.264 11.469 8.952 1.00 89.25 194 GLN A C 1
ATOM 1524 O O . GLN A 1 194 ? -2.330 10.858 9.082 1.00 89.25 194 GLN A O 1
ATOM 1529 N N . ARG A 1 195 ? -0.687 11.654 7.765 1.00 90.75 195 ARG A N 1
ATOM 1530 C CA . ARG A 1 195 ? -1.004 10.836 6.598 1.00 90.75 195 ARG A CA 1
ATOM 1531 C C . ARG A 1 195 ? -0.283 9.507 6.744 1.00 90.75 195 ARG A C 1
ATOM 1533 O O . ARG A 1 195 ? 0.918 9.487 7.006 1.00 90.75 195 ARG A O 1
ATOM 1540 N N . CYS A 1 196 ? -0.997 8.415 6.518 1.00 92.00 196 CYS A N 1
ATOM 1541 C CA . CYS A 1 196 ? -0.447 7.074 6.585 1.00 92.00 196 CYS A CA 1
ATOM 1542 C C . CYS A 1 196 ? -0.793 6.282 5.332 1.00 92.00 196 CYS A C 1
ATOM 1544 O O . CYS A 1 196 ? -1.943 6.264 4.888 1.00 92.00 196 CYS A O 1
ATOM 1546 N N . ASN A 1 197 ? 0.181 5.550 4.810 1.00 93.06 197 ASN A N 1
ATOM 1547 C CA . ASN A 1 197 ? -0.039 4.648 3.691 1.00 93.06 197 ASN A CA 1
ATOM 1548 C C . ASN A 1 197 ? 0.784 3.376 3.838 1.00 93.06 197 ASN A C 1
ATOM 1550 O O . ASN A 1 197 ? 1.886 3.377 4.383 1.00 93.06 197 ASN A O 1
ATOM 1554 N N . VAL A 1 198 ? 0.220 2.272 3.353 1.00 97.00 198 VAL A N 1
ATOM 1555 C CA . VAL A 1 198 ? 0.982 1.036 3.176 1.00 97.00 198 VAL A CA 1
ATOM 1556 C C . VAL A 1 198 ? 1.758 1.181 1.876 1.00 97.00 198 VAL A C 1
ATOM 1558 O O . VAL A 1 198 ? 1.149 1.326 0.820 1.00 97.00 198 VAL A O 1
ATOM 1561 N N . THR A 1 199 ? 3.081 1.164 1.961 1.00 96.44 199 THR A N 1
ATOM 1562 C CA . THR A 1 199 ? 3.981 1.300 0.813 1.00 96.44 199 THR A CA 1
ATOM 1563 C C . THR A 1 199 ? 4.563 -0.056 0.458 1.00 96.44 199 THR A C 1
ATOM 1565 O O . THR A 1 199 ? 5.045 -0.771 1.341 1.00 96.44 199 THR A O 1
ATOM 1568 N N . ILE A 1 200 ? 4.572 -0.394 -0.829 1.00 97.31 200 ILE A N 1
ATOM 1569 C CA . ILE A 1 200 ? 5.250 -1.575 -1.367 1.00 97.31 200 ILE A CA 1
ATOM 1570 C C . ILE A 1 200 ? 6.130 -1.137 -2.536 1.00 97.31 200 ILE A C 1
ATOM 1572 O O . ILE A 1 200 ? 5.634 -0.561 -3.501 1.00 97.31 200 ILE A O 1
ATOM 1576 N N . GLY A 1 201 ? 7.430 -1.396 -2.434 1.00 94.50 201 GLY A N 1
ATOM 1577 C CA . GLY A 1 201 ? 8.405 -1.182 -3.496 1.00 94.50 201 GLY A CA 1
ATOM 1578 C C . GLY A 1 201 ? 8.848 -2.502 -4.118 1.00 94.50 201 GLY A C 1
ATOM 1579 O O . GLY A 1 201 ? 9.088 -3.462 -3.386 1.00 94.50 201 GLY A O 1
ATOM 1580 N N . PHE A 1 202 ? 8.986 -2.521 -5.440 1.00 92.31 202 PHE A N 1
ATOM 1581 C CA . PHE A 1 202 ? 9.499 -3.632 -6.250 1.00 92.31 202 PHE A CA 1
ATOM 1582 C C . PHE A 1 202 ? 10.760 -3.163 -6.965 1.00 92.31 202 PHE A C 1
ATOM 1584 O O . PHE A 1 202 ? 10.675 -2.068 -7.566 1.00 92.31 202 PHE A O 1
#

pLDDT: mean 87.34, std 12.62, range [43.0, 98.0]

Mean predicted aligned error: 6.77 Å

Radius of gyration: 18.98 Å; Cα contacts (8 Å, |Δi|>4): 325; chains: 1; bounding box: 63×41×48 Å

Solvent-accessible surface area (backbone atoms only — not comparable to full-atom values): 10846 Å² total; per-residue (Å²): 127,70,73,65,57,56,54,53,51,52,58,51,47,53,54,49,50,54,53,50,52,51,50,48,53,47,53,52,51,48,51,48,51,47,45,32,52,53,43,48,61,76,43,35,77,64,55,70,67,51,82,87,49,57,41,44,32,65,58,42,58,78,70,56,32,48,62,87,72,43,41,81,70,51,77,46,27,26,27,42,84,80,54,24,34,37,33,38,33,50,40,78,91,43,90,74,67,35,42,36,40,36,40,21,38,53,18,76,45,66,46,100,86,68,47,62,14,9,69,52,51,45,42,68,50,46,38,46,40,44,65,72,49,47,50,80,36,18,63,67,29,49,32,36,32,53,47,61,53,47,88,88,52,96,72,85,69,71,62,31,22,6,50,78,63,50,77,57,90,89,59,47,35,37,85,71,63,45,74,67,54,45,51,49,56,42,62,68,62,50,35,84,76,16,29,36,26,47,35,43,28,66

Nearest PDB structures (foldseek):
  6lnb-assembly1_D  TM=2.005E-01  e=9.394E-01  Vibrio cholerae
  6lnc-assembly1_B  TM=2.253E-01  e=2.181E+00  Vibrio cholerae
  6v9q-assembly1_E  TM=2.478E-01  e=2.613E+00  Vibrio cholerae
  6uvn-assembly1_C  TM=2.278E-01  e=2.613E+00  Vibrio cholerae
  6v9q-assembly1_F  TM=2.112E-01  e=3.981E+00  Vibrio cholerae